Protein AF-A0A945E7S6-F1 (afdb_monomer_lite)

Structure (mmCIF, N/CA/C/O backbone):
data_AF-A0A945E7S6-F1
#
_entry.id   AF-A0A945E7S6-F1
#
loop_
_atom_site.group_PDB
_atom_site.id
_atom_site.type_symbol
_atom_site.label_atom_id
_atom_site.label_alt_id
_atom_site.label_comp_id
_atom_site.label_asym_id
_atom_site.label_entity_id
_atom_site.label_seq_id
_atom_site.pdbx_PDB_ins_code
_atom_site.Cartn_x
_atom_site.Cartn_y
_atom_site.Cartn_z
_atom_site.occupancy
_atom_site.B_iso_or_equiv
_atom_site.auth_seq_id
_atom_site.auth_comp_id
_atom_site.auth_asym_id
_atom_site.auth_atom_id
_atom_site.pdbx_PDB_model_num
ATOM 1 N N . MET A 1 1 ? 47.216 5.654 11.187 1.00 41.38 1 MET A N 1
ATOM 2 C CA . MET A 1 1 ? 45.986 5.809 10.368 1.00 41.38 1 MET A CA 1
ATOM 3 C C . MET A 1 1 ? 45.134 4.532 10.384 1.00 41.38 1 MET A C 1
ATOM 5 O O . MET A 1 1 ? 45.136 3.789 9.414 1.00 41.38 1 MET A O 1
ATOM 9 N N . ARG A 1 2 ? 44.430 4.219 11.482 1.00 37.78 2 ARG A N 1
ATOM 10 C CA . ARG A 1 2 ? 43.531 3.037 11.554 1.00 37.78 2 ARG A CA 1
ATOM 11 C C . ARG A 1 2 ? 42.225 3.282 12.328 1.00 37.78 2 ARG A C 1
ATOM 13 O O . ARG A 1 2 ? 41.514 2.338 12.636 1.00 37.78 2 ARG A O 1
ATOM 20 N N . ILE A 1 3 ? 41.889 4.543 12.611 1.00 43.69 3 ILE A N 1
ATOM 21 C CA . ILE A 1 3 ? 40.693 4.910 13.395 1.00 43.69 3 ILE A CA 1
ATOM 22 C C . ILE A 1 3 ? 39.575 5.503 12.509 1.00 43.69 3 ILE A C 1
ATOM 24 O O . ILE A 1 3 ? 38.412 5.486 12.895 1.00 43.69 3 ILE A O 1
ATOM 28 N N . LEU A 1 4 ? 39.867 5.921 11.268 1.00 37.41 4 LEU A N 1
ATOM 29 C CA . LEU A 1 4 ? 38.851 6.505 10.375 1.00 37.41 4 LEU A CA 1
ATOM 30 C C . LEU A 1 4 ? 37.869 5.493 9.751 1.00 37.41 4 LEU A C 1
ATOM 32 O O . LEU A 1 4 ? 36.791 5.891 9.319 1.00 37.41 4 LEU A O 1
ATOM 36 N N . SER A 1 5 ? 38.181 4.195 9.731 1.00 43.00 5 SER A N 1
ATOM 37 C CA . SER A 1 5 ? 37.337 3.202 9.044 1.00 43.00 5 SER A CA 1
ATOM 38 C C . SER A 1 5 ? 36.173 2.671 9.892 1.00 43.00 5 SER A C 1
ATOM 40 O O . SER A 1 5 ? 35.214 2.142 9.337 1.00 43.00 5 SER A O 1
ATOM 42 N N . LEU A 1 6 ? 36.216 2.830 11.222 1.00 35.97 6 LEU A N 1
ATOM 43 C CA . LEU A 1 6 ? 35.144 2.361 12.114 1.00 35.97 6 LEU A CA 1
ATOM 44 C C . LEU A 1 6 ? 33.984 3.361 12.246 1.00 35.97 6 LEU A C 1
ATOM 46 O O . LEU A 1 6 ? 32.850 2.951 12.478 1.00 35.97 6 LEU A O 1
ATOM 50 N N . ILE A 1 7 ? 34.228 4.654 12.020 1.00 36.94 7 ILE A N 1
ATOM 51 C CA . ILE A 1 7 ? 33.185 5.691 12.106 1.00 36.94 7 ILE A CA 1
ATOM 52 C C . ILE A 1 7 ? 32.267 5.665 10.865 1.00 36.94 7 ILE A C 1
ATOM 54 O O . ILE A 1 7 ? 31.072 5.930 10.971 1.00 36.94 7 ILE A O 1
ATOM 58 N N . LEU A 1 8 ? 32.765 5.226 9.703 1.00 33.72 8 LEU A N 1
ATOM 59 C CA . LEU A 1 8 ? 31.978 5.116 8.462 1.00 33.72 8 LEU A CA 1
ATOM 60 C C . LEU A 1 8 ? 30.972 3.948 8.449 1.00 33.72 8 LEU A C 1
ATOM 62 O O . LEU A 1 8 ? 29.956 4.015 7.755 1.00 33.72 8 LEU A O 1
ATOM 66 N N . ILE A 1 9 ? 31.201 2.901 9.246 1.00 34.31 9 ILE A N 1
ATOM 67 C CA . ILE A 1 9 ? 30.272 1.761 9.343 1.00 34.31 9 ILE A CA 1
ATOM 68 C C . ILE A 1 9 ? 29.131 2.066 10.326 1.00 34.31 9 ILE A C 1
ATOM 70 O O . ILE A 1 9 ? 28.012 1.604 10.131 1.00 34.31 9 ILE A O 1
ATOM 74 N N . ILE A 1 10 ? 29.351 2.926 11.324 1.00 29.69 10 ILE A N 1
ATOM 75 C CA . ILE A 1 10 ? 28.299 3.305 12.282 1.00 29.69 10 ILE A CA 1
ATOM 76 C C . ILE A 1 10 ? 27.292 4.294 11.657 1.00 29.69 10 ILE A C 1
ATOM 78 O O . ILE A 1 10 ? 26.111 4.268 11.999 1.00 29.69 10 ILE A O 1
ATOM 82 N N . ILE A 1 11 ? 27.702 5.094 10.666 1.00 30.69 11 ILE A N 1
ATOM 83 C CA . ILE A 1 11 ? 26.819 6.070 9.996 1.00 30.69 11 ILE A CA 1
ATOM 84 C C . ILE A 1 11 ? 25.887 5.411 8.955 1.00 30.69 11 ILE A C 1
ATOM 86 O O . ILE A 1 11 ? 24.832 5.955 8.633 1.00 30.69 11 ILE A O 1
ATOM 90 N N . SER A 1 12 ? 26.194 4.205 8.463 1.00 27.88 12 SER A N 1
ATOM 91 C CA . SER A 1 12 ? 25.353 3.523 7.459 1.00 27.88 12 SER A CA 1
ATOM 92 C C . SER A 1 12 ? 24.168 2.733 8.040 1.00 27.88 12 SER A C 1
ATOM 94 O O . SER A 1 12 ? 23.292 2.320 7.281 1.00 27.88 12 SER A O 1
ATOM 96 N N . PHE A 1 13 ? 24.068 2.593 9.369 1.00 29.94 13 PHE A N 1
ATOM 97 C CA . PHE A 1 13 ? 22.958 1.893 10.037 1.00 29.94 13 PHE A CA 1
ATOM 98 C C . PHE A 1 13 ? 21.868 2.807 10.629 1.00 29.94 13 PHE A C 1
ATOM 100 O O . PHE A 1 13 ? 20.861 2.301 11.121 1.00 29.94 13 PHE A O 1
ATOM 107 N N . GLN A 1 14 ? 22.006 4.138 10.577 1.00 26.67 14 GLN A N 1
ATOM 108 C CA . GLN A 1 14 ? 21.143 5.041 11.361 1.00 26.67 14 GLN A CA 1
ATOM 109 C C . GLN A 1 14 ? 19.857 5.558 10.690 1.00 26.67 14 GLN A C 1
ATOM 111 O O . GLN A 1 14 ? 19.124 6.309 11.321 1.00 26.67 14 GLN A O 1
ATOM 116 N N . ASN A 1 15 ? 19.497 5.124 9.479 1.00 27.56 15 ASN A N 1
ATOM 117 C CA . ASN A 1 15 ? 18.267 5.598 8.815 1.00 27.56 15 ASN A CA 1
ATOM 118 C C . ASN A 1 15 ? 17.203 4.521 8.572 1.00 27.56 15 ASN A C 1
ATOM 120 O O . ASN A 1 15 ? 16.362 4.663 7.687 1.00 27.56 15 ASN A O 1
ATOM 124 N N . PHE A 1 16 ? 17.170 3.472 9.393 1.00 36.84 16 PHE A N 1
ATOM 125 C CA . PHE A 1 16 ? 15.953 2.675 9.536 1.00 36.84 16 PHE A CA 1
ATOM 126 C C . PHE A 1 16 ? 15.185 3.184 10.748 1.00 36.84 16 PHE A C 1
ATOM 128 O O . PHE A 1 16 ? 15.213 2.592 11.824 1.00 36.84 16 PHE A O 1
ATOM 135 N N . ALA A 1 17 ? 14.513 4.325 10.566 1.00 30.86 17 ALA A N 1
ATOM 136 C CA . ALA A 1 17 ? 13.477 4.762 11.485 1.00 30.86 17 ALA A CA 1
ATOM 137 C C . ALA A 1 17 ? 12.453 3.627 11.588 1.00 30.86 17 ALA A C 1
ATOM 139 O O . ALA A 1 17 ? 11.682 3.366 10.664 1.00 30.86 17 ALA A O 1
ATOM 140 N N . GLN A 1 18 ? 12.497 2.904 12.704 1.00 33.03 18 GLN A N 1
ATOM 141 C CA . GLN A 1 18 ? 11.462 1.966 13.089 1.00 33.03 18 GLN A CA 1
ATOM 142 C C . GLN A 1 18 ? 10.209 2.816 13.317 1.00 33.03 18 GLN A C 1
ATOM 144 O O . GLN A 1 18 ? 10.060 3.433 14.375 1.00 33.03 18 GLN A O 1
ATOM 149 N N . SER A 1 19 ? 9.348 2.937 12.300 1.00 41.94 19 SER A N 1
ATOM 150 C CA . SER A 1 19 ? 8.047 3.571 12.488 1.00 41.94 19 SER A CA 1
ATOM 151 C C . SER A 1 19 ? 7.356 2.788 13.600 1.00 41.94 19 SER A C 1
ATOM 153 O O . SER A 1 19 ? 7.167 1.572 13.516 1.00 41.94 19 SER A O 1
ATOM 155 N N . LYS A 1 20 ? 7.085 3.453 14.727 1.00 48.66 20 LYS A N 1
ATOM 156 C CA . LYS A 1 20 ? 6.334 2.824 15.812 1.00 48.66 20 LYS A CA 1
ATOM 157 C C . LYS A 1 20 ? 4.941 2.550 15.264 1.00 48.66 20 LYS A C 1
ATOM 159 O O . LYS A 1 20 ? 4.179 3.482 15.026 1.00 48.66 20 LYS A O 1
ATOM 164 N N . GLU A 1 21 ? 4.663 1.276 15.022 1.00 64.69 21 GLU A N 1
ATOM 165 C CA . GLU A 1 21 ? 3.381 0.785 14.532 1.00 64.69 21 GLU A CA 1
ATOM 166 C C . GLU A 1 21 ? 2.271 1.283 15.466 1.00 64.69 21 GLU A C 1
ATOM 168 O O . GLU A 1 21 ? 2.346 1.128 16.692 1.00 64.69 21 GLU A O 1
ATOM 173 N N . VAL A 1 22 ? 1.279 1.966 14.895 1.00 77.31 22 VAL A N 1
ATOM 174 C CA . VAL A 1 22 ? 0.160 2.513 15.660 1.00 77.31 22 VAL A CA 1
ATOM 175 C C . VAL A 1 22 ? -0.630 1.341 16.227 1.00 77.31 22 VAL A C 1
ATOM 177 O O . VAL A 1 22 ? -1.127 0.500 15.484 1.00 77.31 22 VAL A O 1
ATOM 180 N N . LYS A 1 23 ? -0.749 1.272 17.556 1.00 82.81 23 LYS A N 1
ATOM 181 C CA . LYS A 1 23 ? -1.631 0.293 18.198 1.00 82.81 23 LYS A CA 1
ATOM 182 C C . LYS A 1 23 ? -3.074 0.772 18.072 1.00 82.81 23 LYS A C 1
ATOM 184 O O . LYS A 1 23 ? -3.413 1.829 18.611 1.00 82.81 23 LYS A O 1
ATOM 189 N N . TRP A 1 24 ? -3.893 -0.008 17.377 1.00 85.25 24 TRP A N 1
ATOM 190 C CA . TRP A 1 24 ? -5.309 0.270 17.163 1.00 85.25 24 TRP A CA 1
ATOM 191 C C . TRP A 1 24 ? -6.166 -0.326 18.279 1.00 85.25 24 TRP A C 1
ATOM 193 O O . TRP A 1 24 ? -5.987 -1.478 18.671 1.00 85.25 24 TRP A O 1
ATOM 203 N N . LYS A 1 25 ? -7.111 0.466 18.779 1.00 89.56 25 LYS A N 1
ATOM 204 C CA . LYS A 1 25 ? -8.228 0.024 19.609 1.00 89.56 25 LYS A CA 1
ATOM 205 C C . LYS A 1 25 ? -9.466 -0.019 18.718 1.00 89.56 25 LYS A C 1
ATOM 207 O O . LYS A 1 25 ? -9.902 1.037 18.267 1.00 89.56 25 LYS A O 1
ATOM 212 N N . LEU A 1 26 ? -9.986 -1.214 18.445 1.00 88.56 26 LEU A N 1
ATOM 213 C CA . LEU A 1 26 ? -11.213 -1.392 17.666 1.00 88.56 26 LEU A CA 1
ATOM 214 C C . LEU A 1 26 ? -12.413 -0.854 18.456 1.00 88.56 26 LEU A C 1
ATOM 216 O O . LEU A 1 26 ? -12.477 -1.015 19.676 1.00 88.56 26 LEU A O 1
ATOM 220 N N . GLU A 1 27 ? -13.313 -0.165 17.763 1.00 89.44 27 GLU A N 1
ATOM 221 C CA . GLU A 1 27 ? -14.467 0.521 18.349 1.00 89.44 27 GLU A CA 1
ATOM 222 C C . GLU A 1 27 ? -15.784 -0.049 17.819 1.00 89.44 27 GLU A C 1
ATOM 224 O O . GLU A 1 27 ? -16.652 -0.363 18.627 1.00 89.44 27 GLU A O 1
ATOM 229 N N . ASN A 1 28 ? -15.925 -0.229 16.501 1.00 89.62 28 ASN A N 1
ATOM 230 C CA . ASN A 1 28 ? -17.147 -0.771 15.897 1.00 89.62 28 ASN A CA 1
ATOM 231 C C . ASN A 1 28 ? -16.838 -1.733 14.749 1.00 89.62 28 ASN A C 1
ATOM 233 O O . ASN A 1 28 ? -15.818 -1.586 14.076 1.00 89.62 28 ASN A O 1
ATOM 237 N N . GLU A 1 29 ? -17.776 -2.645 14.502 1.00 91.44 29 GLU A N 1
ATOM 238 C CA . GLU A 1 29 ? -17.794 -3.575 13.373 1.00 91.44 29 GLU A CA 1
ATOM 239 C C . GLU A 1 29 ? -19.174 -3.515 12.701 1.00 91.44 29 GLU A C 1
ATOM 241 O O . GLU A 1 29 ? -20.201 -3.656 13.369 1.00 91.44 29 GLU A O 1
ATOM 246 N N . ILE A 1 30 ? -19.202 -3.315 11.385 1.00 91.31 30 ILE A N 1
ATOM 247 C CA . ILE A 1 30 ? -20.410 -3.317 10.556 1.00 91.31 30 ILE A CA 1
ATOM 248 C C . ILE A 1 30 ? -20.257 -4.411 9.497 1.00 91.31 30 ILE A C 1
ATOM 250 O O . ILE A 1 30 ? -19.256 -4.477 8.784 1.00 91.31 30 ILE A O 1
ATOM 254 N N . LYS A 1 31 ? -21.257 -5.290 9.388 1.00 91.12 31 LYS A N 1
ATOM 255 C CA . LYS A 1 31 ? -21.263 -6.396 8.422 1.00 91.12 31 LYS A CA 1
ATOM 256 C C . LYS A 1 31 ? -22.115 -6.025 7.215 1.00 91.12 31 LYS A C 1
ATOM 258 O O . LYS A 1 31 ? -23.337 -5.988 7.318 1.00 91.12 31 LYS A O 1
ATOM 263 N N . HIS A 1 32 ? -21.465 -5.818 6.078 1.00 90.25 32 HIS A N 1
ATOM 264 C CA . HIS A 1 32 ? -22.088 -5.609 4.769 1.00 90.25 32 HIS A CA 1
ATOM 265 C C . HIS A 1 32 ? -22.193 -6.935 4.018 1.00 90.25 32 HIS A C 1
ATOM 267 O O . HIS A 1 32 ? -21.606 -7.925 4.439 1.00 90.25 32 HIS A O 1
ATOM 273 N N . ASP A 1 33 ? -22.923 -7.020 2.910 1.00 87.88 33 ASP A N 1
ATOM 274 C CA . ASP A 1 33 ? -23.168 -8.305 2.225 1.00 87.88 33 ASP A CA 1
ATOM 275 C C . ASP A 1 33 ? -21.897 -9.031 1.764 1.00 87.88 33 ASP A C 1
ATOM 277 O O . ASP A 1 33 ? -21.801 -10.254 1.894 1.00 87.88 33 ASP A O 1
ATOM 281 N N . SER A 1 34 ? -20.899 -8.288 1.284 1.00 87.62 34 SER A N 1
ATOM 282 C CA . SER A 1 34 ? -19.646 -8.830 0.742 1.00 87.62 34 SER A CA 1
ATOM 283 C C . SER A 1 34 ? -18.404 -8.529 1.589 1.00 87.62 34 SER A C 1
ATOM 285 O O . SER A 1 34 ? -17.359 -9.149 1.372 1.00 87.62 34 SER A O 1
ATOM 287 N N . TYR A 1 35 ? -18.494 -7.626 2.570 1.00 91.12 35 TYR A N 1
ATOM 288 C CA . TYR A 1 35 ? -17.353 -7.195 3.380 1.00 91.12 35 TYR A CA 1
ATOM 289 C C . TYR A 1 35 ? -17.731 -6.847 4.825 1.00 91.12 35 TYR A C 1
ATOM 291 O O . TYR A 1 35 ? -18.896 -6.672 5.173 1.00 91.12 35 TYR A O 1
ATOM 299 N N . ILE A 1 36 ? -16.719 -6.772 5.680 1.00 90.81 36 ILE A N 1
ATOM 300 C CA . ILE A 1 36 ? -16.792 -6.266 7.049 1.00 90.81 36 ILE A CA 1
ATOM 301 C C . ILE A 1 36 ? -16.062 -4.929 7.075 1.00 90.81 36 ILE A C 1
ATOM 303 O O . ILE A 1 36 ? -14.962 -4.821 6.529 1.00 90.81 36 ILE A O 1
ATOM 307 N N . GLU A 1 37 ? -16.679 -3.937 7.702 1.00 93.69 37 GLU A N 1
ATOM 308 C CA . GLU A 1 37 ? -16.104 -2.632 7.998 1.00 93.69 37 GLU A CA 1
ATOM 309 C C . GLU A 1 37 ? -15.796 -2.551 9.494 1.00 93.69 37 GLU A C 1
ATOM 311 O O . GLU A 1 37 ? -16.687 -2.676 10.332 1.00 93.69 37 GLU A O 1
ATOM 316 N N . GLU A 1 38 ? -14.533 -2.338 9.836 1.00 92.94 38 GLU A N 1
ATOM 317 C CA . GLU A 1 38 ? -14.065 -2.169 11.207 1.00 92.94 38 GLU A CA 1
ATOM 318 C C . GLU A 1 38 ? -13.538 -0.749 11.390 1.00 92.94 38 GLU A C 1
ATOM 320 O O . GLU A 1 38 ? -12.741 -0.251 10.595 1.00 92.94 38 GLU A O 1
ATOM 325 N N . THR A 1 39 ? -13.937 -0.094 12.476 1.00 94.31 39 THR A N 1
ATOM 326 C CA . THR A 1 39 ? -13.393 1.215 12.849 1.00 94.31 39 THR A CA 1
ATOM 327 C C . THR A 1 39 ? -12.581 1.106 14.121 1.00 94.31 39 THR A C 1
ATOM 329 O O . THR A 1 39 ? -12.897 0.333 15.028 1.00 94.31 39 THR A O 1
ATOM 332 N N . GLY A 1 40 ? -11.518 1.894 14.207 1.00 93.62 40 GLY A N 1
ATOM 333 C CA . GLY A 1 40 ? -10.667 1.913 15.382 1.00 93.62 40 GLY A CA 1
ATOM 334 C C . GLY A 1 40 ? -9.947 3.231 15.569 1.00 93.62 40 GLY A C 1
ATOM 335 O O . GLY A 1 40 ? -9.876 4.082 14.679 1.00 93.62 40 GLY A O 1
ATOM 336 N N . THR A 1 41 ? -9.386 3.407 16.759 1.00 94.06 41 THR A N 1
ATOM 337 C CA . THR A 1 41 ? -8.583 4.582 17.077 1.00 94.06 41 THR A CA 1
ATOM 338 C C . THR A 1 41 ? -7.218 4.206 17.601 1.00 94.06 41 THR A C 1
ATOM 340 O O . THR A 1 41 ? -7.028 3.222 18.309 1.00 94.06 41 THR A O 1
ATOM 343 N N . GLY A 1 42 ? -6.233 5.000 17.208 1.00 90.06 42 GLY A N 1
ATOM 344 C CA . GLY A 1 42 ? -4.840 4.785 17.550 1.00 90.06 42 GLY A CA 1
ATOM 345 C C . GLY A 1 42 ? -4.188 6.094 17.945 1.00 90.06 42 GLY A C 1
ATOM 346 O O . GLY A 1 42 ? -4.688 7.177 17.638 1.00 90.06 42 GLY A O 1
ATOM 347 N N . PHE A 1 43 ? -3.062 6.006 18.643 1.00 88.50 43 PHE A N 1
ATOM 348 C CA . PHE A 1 43 ? -2.294 7.187 19.011 1.00 88.50 43 PHE A CA 1
ATOM 349 C C . PHE A 1 43 ? -0.857 7.076 18.531 1.00 88.50 43 PHE A C 1
ATOM 351 O O . PHE A 1 43 ? -0.203 6.056 18.734 1.00 88.50 43 PHE A O 1
ATOM 358 N N . THR A 1 44 ? -0.351 8.170 17.974 1.00 84.69 44 THR A N 1
ATOM 359 C CA . THR A 1 44 ? 1.059 8.326 17.600 1.00 84.69 44 THR A CA 1
ATOM 360 C C . THR A 1 44 ? 1.577 9.686 18.063 1.00 84.69 44 THR A C 1
ATOM 362 O O . THR A 1 44 ? 0.797 10.550 18.476 1.00 84.69 44 THR A O 1
ATOM 365 N N . LYS A 1 45 ? 2.895 9.880 18.041 1.00 81.00 45 LYS A N 1
ATOM 366 C CA . LYS A 1 45 ? 3.503 11.203 18.212 1.00 81.00 45 LYS A CA 1
ATOM 367 C C . LYS A 1 45 ? 3.608 11.870 16.846 1.00 81.00 45 LYS A C 1
ATOM 369 O O . LYS A 1 45 ? 4.051 11.241 15.892 1.00 81.00 45 LYS A O 1
ATOM 374 N N . MET A 1 46 ? 3.220 13.136 16.766 1.00 78.44 46 MET A N 1
ATOM 375 C CA . MET A 1 46 ? 3.463 13.938 15.574 1.00 78.44 46 MET A CA 1
ATOM 376 C C . MET A 1 46 ? 4.968 14.205 15.459 1.00 78.44 46 MET A C 1
ATOM 378 O O . MET A 1 46 ? 5.586 14.684 16.410 1.00 78.44 46 MET A O 1
ATOM 382 N N . PHE A 1 47 ? 5.551 13.863 14.314 1.00 75.56 47 PHE A N 1
ATOM 383 C CA . PHE A 1 47 ? 6.977 14.009 14.053 1.00 75.56 47 PHE A CA 1
ATOM 384 C C . PHE A 1 47 ? 7.433 15.464 14.228 1.00 75.56 47 PHE A C 1
ATOM 386 O O . PHE A 1 47 ? 6.670 16.394 13.975 1.00 75.56 47 PHE A O 1
ATOM 393 N N . GLY A 1 48 ? 8.657 15.653 14.727 1.00 72.38 48 GLY A N 1
ATOM 394 C CA . GLY A 1 48 ? 9.190 16.973 15.077 1.00 72.38 48 GLY A CA 1
ATOM 395 C C . GLY A 1 48 ? 8.529 17.622 16.299 1.00 72.38 48 GLY A C 1
ATOM 396 O O . GLY A 1 48 ? 8.870 18.747 16.645 1.00 72.38 48 GLY A O 1
ATOM 397 N N . THR A 1 49 ? 7.596 16.940 16.977 1.00 75.00 49 THR A N 1
ATOM 398 C CA . THR A 1 49 ? 6.900 17.482 18.152 1.00 75.00 49 THR A CA 1
ATOM 399 C C . THR A 1 49 ? 6.753 16.442 19.265 1.00 75.00 49 THR A C 1
ATOM 401 O O . THR A 1 49 ? 6.756 15.233 19.039 1.00 75.00 49 THR A O 1
ATOM 404 N N . ASN A 1 50 ? 6.520 16.912 20.492 1.00 77.62 50 ASN A N 1
ATOM 405 C CA . ASN A 1 50 ? 6.126 16.046 21.609 1.00 77.62 50 ASN A CA 1
ATOM 406 C C . ASN A 1 50 ? 4.613 15.771 21.658 1.00 77.62 50 ASN A C 1
ATOM 408 O O . ASN A 1 50 ? 4.125 15.110 22.577 1.00 77.62 50 ASN A O 1
ATOM 412 N N . LYS A 1 51 ? 3.851 16.258 20.672 1.00 82.94 51 LYS A N 1
ATOM 413 C CA . LYS A 1 51 ? 2.393 16.184 20.674 1.00 82.94 51 LYS A CA 1
ATOM 414 C C . LYS A 1 51 ? 1.919 14.780 20.306 1.00 82.94 51 LYS A C 1
ATOM 416 O O . LYS A 1 51 ? 2.158 14.291 19.203 1.00 82.94 51 LYS A O 1
ATOM 421 N N . LYS A 1 52 ? 1.180 14.149 21.219 1.00 86.62 52 LYS A N 1
ATOM 422 C CA . LYS A 1 52 ? 0.424 12.923 20.940 1.00 86.62 52 LYS A CA 1
ATOM 423 C C . LYS A 1 52 ? -0.840 13.282 20.157 1.00 86.62 52 LYS A C 1
ATOM 425 O O . LYS A 1 52 ? -1.574 14.186 20.550 1.00 86.62 52 LYS A O 1
ATOM 430 N N . ILE A 1 53 ? -1.101 12.573 19.067 1.00 87.00 53 ILE A N 1
ATOM 431 C CA . ILE A 1 53 ? -2.298 12.746 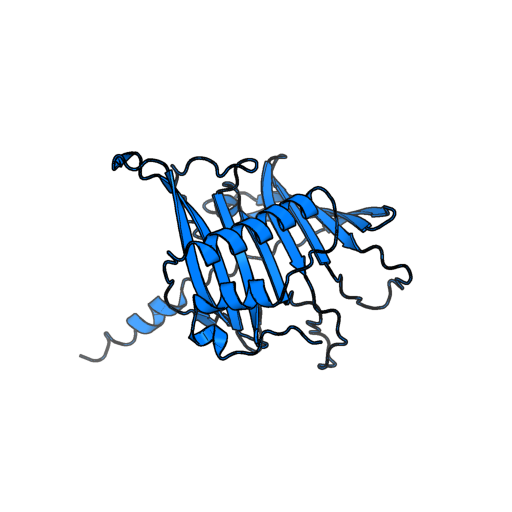18.241 1.00 87.00 53 ILE A CA 1
ATOM 432 C C . ILE A 1 53 ? -3.135 11.475 18.215 1.00 87.00 53 ILE A C 1
ATOM 434 O O . ILE A 1 53 ? -2.601 10.372 18.327 1.00 87.00 53 ILE A O 1
ATOM 438 N N . LYS A 1 54 ? -4.448 11.653 18.056 1.00 91.81 54 LYS A N 1
ATOM 439 C CA . LYS A 1 54 ? -5.411 10.572 17.844 1.00 91.81 54 LYS A CA 1
ATOM 440 C C . LYS A 1 54 ? -5.653 10.406 16.345 1.00 91.81 54 LYS A C 1
ATOM 442 O O . LYS A 1 54 ? -6.062 11.363 15.687 1.00 91.81 54 LYS A O 1
ATOM 447 N N . LEU A 1 55 ? -5.415 9.206 15.839 1.00 91.69 55 LEU A N 1
ATOM 448 C CA . LEU A 1 55 ? -5.755 8.777 14.488 1.00 91.69 55 LEU A CA 1
ATOM 449 C C . LEU A 1 55 ? -7.037 7.947 14.528 1.00 91.69 55 LEU A C 1
ATOM 451 O O . LEU A 1 55 ? -7.310 7.265 15.522 1.00 91.69 55 LEU A O 1
ATOM 455 N N . ARG A 1 56 ? -7.812 8.008 13.449 1.00 94.06 56 ARG A N 1
ATOM 456 C CA . ARG A 1 56 ? -8.923 7.091 13.189 1.00 94.06 56 ARG A CA 1
ATOM 457 C C . ARG A 1 56 ? -8.540 6.171 12.044 1.00 94.06 56 ARG A C 1
ATOM 459 O O . ARG A 1 56 ? -7.934 6.638 11.085 1.00 94.06 56 ARG A O 1
ATOM 466 N N . MET A 1 57 ? -8.901 4.908 12.170 1.00 94.25 57 MET A N 1
ATOM 467 C CA . MET A 1 57 ? -8.764 3.890 11.143 1.00 94.25 57 MET A CA 1
ATOM 468 C C . MET A 1 57 ? -10.158 3.404 10.761 1.00 94.25 57 MET A C 1
ATOM 470 O O . MET A 1 57 ? -10.967 3.140 11.652 1.00 94.25 57 MET A O 1
ATOM 474 N N . THR A 1 58 ? -10.387 3.247 9.466 1.00 95.44 58 THR A N 1
ATOM 475 C CA . THR A 1 58 ? -11.461 2.422 8.912 1.00 95.44 58 THR A CA 1
ATOM 476 C C . THR A 1 58 ? -10.810 1.317 8.088 1.00 95.44 58 THR A C 1
ATOM 478 O O . THR A 1 58 ? -9.899 1.588 7.309 1.00 95.44 58 THR A O 1
ATOM 481 N N . GLU A 1 59 ? -11.213 0.071 8.289 1.00 93.19 59 GLU A N 1
ATOM 482 C CA . GLU A 1 59 ? -10.666 -1.101 7.609 1.00 93.19 59 GLU A CA 1
ATOM 483 C C . GLU A 1 59 ? -11.795 -1.923 6.983 1.00 93.19 59 GLU A C 1
ATOM 485 O O . GLU A 1 59 ? -12.797 -2.199 7.633 1.00 93.19 59 GLU A O 1
ATOM 490 N N . TYR A 1 60 ? -11.613 -2.339 5.731 1.00 94.12 60 TYR A N 1
ATOM 491 C CA . TYR A 1 60 ? -12.560 -3.156 4.978 1.00 94.12 60 TYR A CA 1
ATOM 492 C C . TYR A 1 60 ? -11.926 -4.494 4.605 1.00 94.12 60 TYR A C 1
ATOM 494 O O . TYR A 1 60 ? -10.795 -4.539 4.108 1.00 94.12 60 TYR A O 1
ATOM 502 N N . THR A 1 61 ? -12.646 -5.590 4.846 1.00 90.56 61 THR A N 1
ATOM 503 C CA . THR A 1 61 ? -12.143 -6.966 4.675 1.00 90.56 61 THR A CA 1
ATOM 504 C C . THR A 1 61 ? -13.240 -7.895 4.157 1.00 90.56 61 THR A C 1
ATOM 506 O O . THR A 1 61 ? -14.414 -7.598 4.363 1.00 90.56 61 THR A O 1
ATOM 509 N N . PRO A 1 62 ? -12.926 -9.013 3.477 1.00 88.75 62 PRO A N 1
ATOM 510 C CA . PRO A 1 62 ? -13.953 -9.895 2.927 1.00 88.75 62 PRO A CA 1
ATOM 511 C C . PRO A 1 62 ? -14.843 -10.500 4.016 1.00 88.75 62 PRO A C 1
ATOM 513 O O . PRO A 1 62 ? -14.359 -10.979 5.043 1.00 88.75 62 PRO A O 1
ATOM 516 N N . ARG A 1 63 ? -16.152 -10.555 3.750 1.00 82.69 63 ARG A N 1
ATOM 517 C CA . ARG A 1 63 ? -17.107 -11.297 4.579 1.00 82.69 63 ARG A CA 1
ATOM 518 C C . ARG A 1 63 ? -17.074 -12.768 4.177 1.00 82.69 63 ARG A C 1
ATOM 520 O O . ARG A 1 63 ? -17.892 -13.227 3.382 1.00 82.69 63 ARG A O 1
ATOM 527 N N . ASP A 1 64 ? -16.130 -13.530 4.718 1.00 67.81 64 ASP A N 1
ATOM 528 C CA . ASP A 1 64 ? -16.124 -14.976 4.489 1.00 67.81 64 ASP A CA 1
ATOM 529 C C . ASP A 1 64 ? -17.273 -15.654 5.254 1.00 67.81 64 ASP A C 1
ATOM 531 O O . ASP A 1 64 ? -17.432 -15.508 6.466 1.00 67.81 64 ASP A O 1
ATOM 535 N N . ARG A 1 65 ? -18.078 -16.457 4.543 1.00 49.78 65 ARG A N 1
ATOM 536 C CA . ARG A 1 65 ? -19.324 -17.083 5.042 1.00 49.78 65 ARG A CA 1
ATOM 537 C C . ARG A 1 65 ? -19.144 -18.097 6.193 1.00 49.78 65 ARG A C 1
ATOM 539 O O . ARG A 1 65 ? -20.139 -18.601 6.703 1.00 49.78 65 ARG A O 1
ATOM 546 N N . LYS A 1 66 ? -17.913 -18.429 6.608 1.00 44.19 66 LYS A N 1
ATOM 547 C CA . LYS A 1 66 ? -17.602 -19.432 7.654 1.00 44.19 66 LYS A CA 1
ATOM 548 C C . LYS A 1 66 ? -16.494 -18.960 8.608 1.00 44.19 66 LYS A C 1
ATOM 550 O O . LYS A 1 66 ? -15.459 -19.615 8.771 1.00 44.19 66 LYS A O 1
ATOM 555 N N . MET A 1 67 ? -16.688 -17.803 9.232 1.00 46.12 67 MET A N 1
ATOM 556 C CA . MET A 1 67 ? -15.740 -17.271 10.212 1.00 46.12 67 MET A CA 1
ATOM 557 C C . MET A 1 67 ? -16.072 -17.761 11.628 1.00 46.12 67 MET A C 1
ATOM 559 O O . MET A 1 67 ? -17.065 -17.355 12.223 1.00 46.12 67 MET A O 1
ATOM 563 N N . ASN A 1 68 ? -15.226 -18.650 12.160 1.00 42.62 68 ASN A N 1
ATOM 564 C CA . ASN A 1 68 ? -15.184 -18.990 13.581 1.00 42.62 68 ASN A CA 1
ATOM 565 C C . ASN A 1 68 ? -14.185 -18.029 14.257 1.00 42.62 68 ASN A C 1
ATOM 567 O O . ASN A 1 68 ? -13.011 -18.064 13.887 1.00 42.62 68 ASN A O 1
ATOM 571 N N . PRO A 1 69 ? -14.600 -17.200 15.231 1.00 42.28 69 PRO A N 1
ATOM 572 C CA . PRO A 1 69 ? -13.740 -16.203 15.882 1.00 42.28 69 PRO A CA 1
ATOM 573 C C . PRO A 1 69 ? -12.490 -16.770 16.577 1.00 42.28 69 PRO A C 1
ATOM 575 O O . PRO A 1 69 ? -11.586 -16.016 16.924 1.00 42.28 69 PRO A O 1
ATOM 578 N N . LYS A 1 70 ? -12.440 -18.088 16.819 1.00 41.53 70 LYS A N 1
ATOM 579 C CA . LYS A 1 70 ? -11.348 -18.768 17.538 1.00 41.53 70 LYS A CA 1
ATOM 580 C C . LYS A 1 70 ? -10.178 -19.213 16.652 1.00 41.53 70 LYS A C 1
ATOM 582 O O . LYS A 1 70 ? -9.159 -19.646 17.178 1.00 41.53 70 LYS A O 1
ATOM 587 N N . GLU A 1 71 ? -10.302 -19.114 15.332 1.00 48.91 71 GLU A N 1
ATOM 588 C CA . GLU A 1 71 ? -9.232 -19.442 14.388 1.00 48.91 71 GLU A CA 1
ATOM 589 C C . GLU A 1 71 ? -8.675 -18.137 13.810 1.00 48.91 71 GLU A C 1
ATOM 591 O O . GLU A 1 71 ? -9.422 -17.330 13.262 1.00 48.91 71 GLU A O 1
ATOM 596 N N . PHE A 1 72 ? -7.367 -17.911 13.940 1.00 46.91 72 PHE A N 1
ATOM 597 C CA . PHE A 1 72 ? -6.673 -16.750 13.376 1.00 46.91 72 PHE A CA 1
ATOM 598 C C . PHE A 1 72 ? -6.722 -16.839 11.836 1.00 46.91 72 PHE A C 1
ATOM 600 O O . PHE A 1 72 ? -5.827 -17.405 11.211 1.00 46.91 72 PHE A O 1
ATOM 607 N N . LYS A 1 73 ? -7.815 -16.381 11.212 1.00 60.53 73 LYS A N 1
ATOM 608 C CA . LYS A 1 73 ? -8.032 -16.506 9.763 1.00 60.53 73 LYS A CA 1
ATOM 609 C C . LYS A 1 73 ? -7.540 -15.265 9.031 1.00 60.53 73 LYS A C 1
ATOM 611 O O . LYS A 1 73 ? -7.870 -14.135 9.380 1.00 60.53 73 LYS A O 1
ATOM 616 N N . CYS A 1 74 ? -6.718 -15.501 8.016 1.00 67.62 74 CYS A N 1
ATOM 617 C CA . CYS A 1 74 ? -6.160 -14.471 7.154 1.00 67.62 74 CYS A CA 1
ATOM 618 C C . CYS A 1 74 ? -7.259 -13.752 6.348 1.00 67.62 74 CYS A C 1
ATOM 620 O O . CYS A 1 74 ? -8.200 -14.375 5.865 1.00 67.62 74 CYS A O 1
ATOM 622 N N . LYS A 1 75 ? -7.119 -12.430 6.198 1.00 78.50 75 LYS A N 1
ATOM 623 C CA . LYS A 1 75 ? -8.005 -11.561 5.411 1.00 78.50 75 LYS A CA 1
ATOM 624 C C . LYS A 1 75 ? -7.492 -11.522 3.967 1.00 78.50 75 LYS A C 1
ATOM 626 O O . LYS A 1 75 ? -6.497 -10.848 3.725 1.00 78.50 75 LYS A O 1
ATOM 631 N N . LYS A 1 76 ? -8.127 -12.227 3.016 1.00 81.06 76 LYS A N 1
ATOM 632 C CA . LYS A 1 76 ? -7.626 -12.377 1.622 1.00 81.06 76 LYS A CA 1
ATOM 633 C C . LYS A 1 76 ? -7.249 -11.051 0.959 1.00 81.06 76 LYS A C 1
ATOM 635 O O . LYS A 1 76 ? -6.226 -10.945 0.289 1.00 81.06 76 LYS A O 1
ATOM 640 N N . TRP A 1 77 ? -8.054 -10.029 1.196 1.00 89.62 77 TRP A N 1
ATOM 641 C CA . TRP A 1 77 ? -7.715 -8.654 0.881 1.00 89.62 77 TRP A CA 1
ATOM 642 C C . TRP A 1 77 ? -8.070 -7.762 2.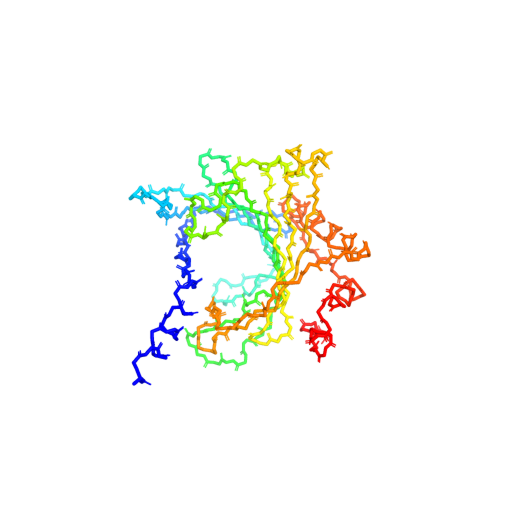063 1.00 89.62 77 TRP A C 1
ATOM 644 O O . TRP A 1 77 ? -8.856 -8.135 2.937 1.00 89.62 77 TRP A O 1
ATOM 654 N N . ARG A 1 78 ? -7.455 -6.587 2.098 1.00 90.94 78 ARG A N 1
ATOM 655 C CA . ARG A 1 78 ? -7.727 -5.560 3.097 1.00 90.94 78 ARG A CA 1
ATOM 656 C C . ARG A 1 78 ? -7.536 -4.193 2.463 1.00 90.94 78 ARG A C 1
ATOM 658 O O . ARG A 1 78 ? -6.461 -3.931 1.920 1.00 90.94 78 ARG A O 1
ATOM 665 N N . ALA A 1 79 ? -8.543 -3.341 2.588 1.00 94.00 79 ALA A N 1
ATOM 666 C CA . ALA A 1 79 ? -8.450 -1.912 2.322 1.00 94.00 79 ALA A CA 1
ATOM 667 C C . ALA A 1 79 ? -8.473 -1.158 3.656 1.00 94.00 79 ALA A C 1
ATOM 669 O O . ALA A 1 79 ? -9.192 -1.555 4.569 1.00 94.00 79 ALA A O 1
ATOM 670 N N . GLN A 1 80 ? -7.676 -0.106 3.801 1.00 93.81 80 GLN A N 1
ATOM 671 C CA . GLN A 1 80 ? -7.575 0.646 5.048 1.00 93.81 80 GLN A CA 1
ATOM 672 C C . GLN A 1 80 ? -7.471 2.144 4.774 1.00 93.81 80 GLN A C 1
ATOM 674 O O . GLN A 1 80 ? -6.819 2.585 3.830 1.00 93.81 80 GLN A O 1
ATOM 679 N N . GLU A 1 81 ? -8.096 2.932 5.637 1.00 94.44 81 GLU A N 1
ATOM 680 C CA . GLU A 1 81 ? -8.072 4.385 5.613 1.00 94.44 81 GLU A CA 1
ATOM 681 C C . GLU A 1 81 ? -7.675 4.899 6.987 1.00 94.44 81 GLU A C 1
ATOM 683 O O . GLU A 1 81 ? -8.287 4.553 7.996 1.00 94.44 81 GLU A O 1
ATOM 688 N N . ILE A 1 82 ? -6.660 5.755 7.036 1.00 92.44 82 ILE A N 1
ATOM 689 C CA . ILE A 1 82 ? -6.197 6.392 8.262 1.00 92.44 82 ILE A CA 1
ATOM 690 C C . ILE A 1 82 ? -6.403 7.893 8.133 1.00 92.44 82 ILE A C 1
ATOM 692 O O . ILE A 1 82 ? -5.912 8.527 7.198 1.00 92.44 82 ILE A O 1
ATOM 696 N N . THR A 1 83 ? -7.087 8.485 9.110 1.00 90.88 83 THR A N 1
ATOM 697 C CA . THR A 1 83 ? -7.365 9.921 9.139 1.00 90.88 83 THR A CA 1
ATOM 698 C C . THR A 1 83 ? -6.914 10.588 10.434 1.00 90.88 83 THR A C 1
ATOM 700 O O . THR A 1 83 ? -6.931 10.015 11.528 1.00 90.88 83 THR A O 1
ATOM 703 N N . TYR A 1 84 ? -6.549 11.862 10.315 1.00 88.81 84 TYR A N 1
ATOM 704 C CA . TYR A 1 84 ? -6.322 12.786 11.419 1.00 88.81 84 TYR A CA 1
ATOM 705 C C . TYR A 1 84 ? -7.178 14.029 11.192 1.00 88.81 84 TYR A C 1
ATOM 707 O O . TYR A 1 84 ? -7.084 14.667 10.147 1.00 88.81 84 TYR A O 1
ATOM 715 N N . LYS A 1 85 ? -8.029 14.387 12.164 1.00 86.38 85 LYS A N 1
ATOM 716 C CA . LYS A 1 85 ? -8.969 15.521 12.037 1.00 86.38 85 LYS A CA 1
ATOM 717 C C . LYS A 1 85 ? -9.769 15.494 10.718 1.00 86.38 85 LYS A C 1
ATOM 719 O O . LYS A 1 85 ? -9.897 16.519 10.058 1.00 86.38 85 LYS A O 1
ATOM 724 N N . LYS A 1 86 ? -10.288 14.316 10.345 1.00 85.25 86 LYS A N 1
ATOM 725 C CA . LYS A 1 86 ? -11.040 14.064 9.096 1.00 85.25 86 LYS A CA 1
ATOM 726 C C . LYS A 1 86 ? -10.246 14.263 7.792 1.00 85.25 86 LYS A C 1
ATOM 728 O O . LYS A 1 86 ? -10.839 14.223 6.726 1.00 85.25 86 LYS A O 1
ATOM 733 N N . LYS A 1 87 ? -8.928 14.461 7.858 1.00 86.31 87 LYS A N 1
ATOM 734 C CA . LYS A 1 87 ? -8.048 14.486 6.684 1.00 86.31 87 LYS A CA 1
ATOM 735 C C . LYS A 1 87 ? -7.313 13.162 6.560 1.00 86.31 87 LYS A C 1
ATOM 737 O O . LYS A 1 87 ? -6.865 12.628 7.580 1.00 86.31 87 LYS A O 1
ATOM 742 N N . TYR A 1 88 ? -7.174 12.656 5.340 1.00 88.19 88 TYR A N 1
ATOM 743 C CA . TYR A 1 88 ? -6.414 11.439 5.088 1.00 88.19 88 TYR A CA 1
ATOM 744 C C . TYR A 1 88 ? -4.937 11.631 5.437 1.00 88.19 88 TYR A C 1
ATOM 746 O O . TYR A 1 88 ? -4.317 12.658 5.161 1.00 88.19 88 TYR A O 1
ATOM 754 N N . VAL A 1 89 ? -4.404 10.623 6.112 1.00 88.62 89 VAL A N 1
ATOM 755 C CA . VAL A 1 89 ? -2.982 10.446 6.399 1.00 88.62 89 VAL A CA 1
ATOM 756 C C . VAL A 1 89 ? -2.434 9.393 5.447 1.00 88.62 89 VAL A C 1
ATOM 758 O O . VAL A 1 89 ? -1.425 9.612 4.786 1.00 88.62 89 VAL A O 1
ATOM 761 N N . GLU A 1 90 ? -3.139 8.271 5.354 1.00 90.94 90 GLU A N 1
ATOM 762 C CA . GLU A 1 90 ? -2.818 7.144 4.492 1.00 90.94 90 GLU A CA 1
ATOM 763 C C . GLU A 1 90 ? -4.128 6.505 4.034 1.00 90.94 90 GLU A C 1
ATOM 765 O O . GLU A 1 90 ? -5.078 6.394 4.811 1.00 90.94 90 GLU A O 1
ATOM 770 N N . ARG A 1 91 ? -4.161 6.052 2.787 1.00 93.69 91 ARG A N 1
ATOM 771 C CA . ARG A 1 91 ? -5.088 5.008 2.347 1.00 93.69 91 ARG A CA 1
ATOM 772 C C . ARG A 1 91 ? -4.249 3.852 1.824 1.00 93.69 91 ARG A C 1
ATOM 774 O O . ARG A 1 91 ? -3.206 4.090 1.220 1.00 93.69 91 ARG A O 1
ATOM 781 N N . SER A 1 92 ? -4.654 2.614 2.048 1.00 94.00 92 SER A N 1
ATOM 782 C CA . SER A 1 92 ? -3.888 1.460 1.590 1.00 94.00 92 SER A CA 1
ATOM 783 C C . SER A 1 92 ? -4.771 0.299 1.170 1.00 94.00 92 SER A C 1
ATOM 785 O O . SER A 1 92 ? -5.914 0.157 1.598 1.00 94.00 92 SER A O 1
ATOM 787 N N . TYR A 1 93 ? -4.227 -0.525 0.282 1.00 94.50 93 TYR A N 1
ATOM 788 C CA . TYR A 1 93 ? -4.852 -1.740 -0.211 1.00 94.50 93 TYR A CA 1
ATOM 789 C C . TYR A 1 93 ? -3.829 -2.870 -0.185 1.00 94.50 93 TYR A C 1
ATOM 791 O O . TYR A 1 93 ? -2.676 -2.681 -0.564 1.00 94.50 93 TYR A O 1
ATOM 799 N N . SER A 1 94 ? -4.236 -4.056 0.247 1.00 91.19 94 SER A N 1
ATOM 800 C CA . SER A 1 94 ? -3.346 -5.207 0.389 1.00 91.19 94 SER A CA 1
ATOM 801 C C . SER A 1 94 ? -4.030 -6.502 -0.022 1.00 91.19 94 SER A C 1
ATOM 803 O O . SER A 1 94 ? -5.218 -6.694 0.239 1.00 91.19 94 SER A O 1
ATOM 805 N N . LEU A 1 95 ? -3.257 -7.385 -0.652 1.00 87.81 95 LEU A N 1
ATOM 806 C CA . LEU A 1 95 ? -3.627 -8.768 -0.936 1.00 87.81 95 LEU A CA 1
ATOM 807 C C . LEU A 1 95 ? -2.748 -9.683 -0.086 1.00 87.81 95 LEU A C 1
ATOM 809 O O . LEU A 1 95 ? -1.519 -9.544 -0.062 1.00 87.81 95 LEU A O 1
ATOM 813 N N . ASN A 1 96 ? -3.387 -10.609 0.619 1.00 78.56 96 ASN A N 1
ATOM 814 C CA . ASN A 1 96 ? -2.734 -11.518 1.545 1.00 78.56 96 ASN A CA 1
ATOM 815 C C . ASN A 1 96 ? -2.829 -12.951 1.037 1.00 78.56 96 ASN A C 1
ATOM 817 O O . ASN A 1 96 ? -3.864 -13.379 0.528 1.00 78.56 96 ASN A O 1
ATOM 821 N N . ASP A 1 97 ? -1.739 -13.690 1.216 1.00 67.94 97 ASP A N 1
ATOM 822 C CA . ASP A 1 97 ? -1.707 -15.114 0.925 1.00 67.94 97 ASP A CA 1
ATOM 823 C C . ASP A 1 97 ? -2.183 -15.875 2.168 1.00 67.94 97 ASP A C 1
ATOM 825 O O . ASP A 1 97 ? -1.495 -15.920 3.189 1.00 67.94 97 ASP A O 1
ATOM 829 N N . CYS A 1 98 ? -3.404 -16.405 2.116 1.00 65.38 98 CYS A N 1
ATOM 830 C CA . CYS A 1 98 ? -4.093 -16.987 3.268 1.00 65.38 98 CYS A CA 1
ATOM 831 C C . CYS A 1 98 ? -3.819 -18.483 3.447 1.00 65.38 98 CYS A C 1
ATOM 833 O O . CYS A 1 98 ? -4.737 -19.278 3.650 1.00 65.38 98 CYS A O 1
ATOM 835 N N . LEU A 1 99 ? -2.542 -18.860 3.385 1.00 55.50 99 LEU A N 1
ATOM 836 C CA . LEU A 1 99 ? -2.085 -20.236 3.572 1.00 55.50 99 LEU A CA 1
ATOM 837 C C . LEU A 1 99 ? -1.870 -20.579 5.058 1.00 55.50 99 LEU A C 1
ATOM 839 O O . LEU A 1 99 ? -1.513 -19.706 5.856 1.00 55.50 99 LEU A O 1
ATOM 843 N N . PRO A 1 100 ? -2.038 -21.858 5.453 1.00 48.41 100 PRO A N 1
ATOM 844 C CA . PRO A 1 100 ? -1.670 -22.314 6.788 1.00 48.41 100 PRO A CA 1
ATOM 845 C C . PRO A 1 100 ? -0.170 -22.094 7.018 1.00 48.41 100 PRO A C 1
ATOM 847 O O . PRO A 1 100 ? 0.665 -22.530 6.224 1.00 48.41 100 PRO A O 1
ATOM 850 N N . CYS A 1 101 ? 0.178 -21.406 8.108 1.00 47.59 101 CYS A N 1
ATOM 851 C CA . CYS A 1 101 ? 1.571 -21.189 8.486 1.00 47.59 101 CYS A CA 1
ATOM 852 C C . CYS A 1 101 ? 2.323 -22.516 8.601 1.00 47.59 101 CYS A C 1
ATOM 854 O O . CYS A 1 101 ? 1.951 -23.369 9.406 1.00 47.59 101 CYS A O 1
ATOM 856 N N . LEU A 1 102 ? 3.429 -22.644 7.868 1.00 41.16 102 LEU A N 1
ATOM 857 C CA . LEU A 1 102 ? 4.341 -23.782 8.007 1.00 41.16 102 LEU A CA 1
ATOM 858 C C . LEU A 1 102 ? 5.075 -23.781 9.362 1.00 41.16 102 LEU A C 1
ATOM 860 O O . LEU A 1 102 ? 5.440 -24.845 9.854 1.00 41.16 102 LEU A O 1
ATOM 864 N N . ASP A 1 103 ? 5.223 -22.620 10.008 1.00 39.59 103 ASP A N 1
ATOM 865 C CA . ASP A 1 103 ? 5.863 -22.509 11.321 1.00 39.59 103 ASP A CA 1
ATOM 866 C C . ASP A 1 103 ? 4.817 -22.588 12.447 1.00 39.59 103 ASP A C 1
ATOM 868 O O . ASP A 1 103 ? 4.023 -21.663 12.635 1.00 39.59 103 ASP A O 1
ATOM 872 N N . LYS A 1 104 ? 4.819 -23.692 13.211 1.00 34.91 104 LYS A N 1
ATOM 873 C CA . LYS A 1 104 ? 4.089 -23.836 14.486 1.00 34.91 104 LYS A CA 1
ATOM 874 C C . LYS A 1 104 ? 4.829 -23.069 15.594 1.00 34.91 104 LYS A C 1
ATOM 876 O O . LYS A 1 104 ? 5.939 -23.449 15.952 1.00 34.91 104 LYS A O 1
ATOM 881 N N . GLY A 1 105 ? 4.227 -22.016 16.156 1.00 38.22 105 GLY A N 1
ATOM 882 C CA . GLY A 1 105 ? 4.774 -21.261 17.293 1.00 38.22 105 GLY A CA 1
ATOM 883 C C . GLY A 1 105 ? 4.207 -19.840 17.404 1.00 38.22 105 GLY A C 1
ATOM 884 O O . GLY A 1 105 ? 3.815 -19.254 16.403 1.00 38.22 105 GLY A O 1
ATOM 885 N N . ALA A 1 106 ? 4.196 -19.262 18.614 1.00 28.67 106 ALA A N 1
ATOM 886 C CA . ALA A 1 106 ? 3.521 -18.005 19.002 1.00 28.67 106 ALA A CA 1
ATOM 887 C C . ALA A 1 106 ? 3.992 -16.695 18.304 1.00 28.67 106 ALA A C 1
ATOM 889 O O . ALA A 1 106 ? 3.736 -15.597 18.791 1.00 28.67 106 ALA A O 1
ATOM 890 N N . GLY A 1 107 ? 4.661 -16.795 17.154 1.00 36.59 107 GLY A N 1
ATOM 891 C CA . GLY A 1 107 ? 5.058 -15.694 16.274 1.00 36.59 107 GLY A CA 1
ATOM 892 C C . GLY A 1 107 ? 4.502 -15.832 14.852 1.00 36.59 107 GLY A C 1
ATOM 893 O O . GLY A 1 107 ? 5.177 -15.453 13.897 1.00 36.59 107 GLY A O 1
ATOM 894 N N . HIS A 1 108 ? 3.312 -16.420 14.699 1.00 36.72 108 HIS A N 1
ATOM 895 C CA . HIS A 1 108 ? 2.686 -16.720 13.411 1.00 36.72 108 HIS A CA 1
ATOM 896 C C . HIS A 1 108 ? 2.537 -15.477 12.510 1.00 36.72 108 HIS A C 1
ATOM 898 O O . HIS A 1 108 ? 1.704 -14.608 12.750 1.00 36.72 108 HIS A O 1
ATOM 904 N N . MET A 1 109 ? 3.321 -15.419 11.429 1.00 43.31 109 MET A N 1
ATOM 905 C CA . MET A 1 109 ? 3.156 -14.470 10.320 1.00 43.31 109 MET A CA 1
ATOM 906 C C . MET A 1 109 ? 2.507 -15.174 9.115 1.00 43.31 109 MET A C 1
ATOM 908 O O . MET A 1 109 ? 3.143 -15.321 8.075 1.00 43.31 109 MET A O 1
ATOM 912 N N . CYS A 1 110 ? 1.243 -15.602 9.241 1.00 46.62 110 CYS A N 1
ATOM 913 C CA . CYS A 1 110 ? 0.454 -16.152 8.116 1.00 46.62 110 CYS A CA 1
ATOM 914 C C . CYS A 1 110 ? -0.230 -15.050 7.285 1.00 46.62 110 CYS A C 1
ATOM 916 O O . CYS A 1 110 ? -1.204 -15.301 6.587 1.00 46.62 110 CYS A O 1
ATOM 918 N N . SER A 1 111 ? 0.208 -13.802 7.429 1.00 46.09 111 SER A N 1
ATOM 919 C CA . SER A 1 111 ? -0.466 -12.626 6.877 1.00 46.09 111 SER A CA 1
ATOM 920 C C . SER A 1 111 ? 0.535 -11.539 6.505 1.00 46.09 111 SER A C 1
ATOM 922 O O . SER A 1 111 ? 0.321 -10.359 6.777 1.00 46.09 111 SER A O 1
ATOM 924 N N . TYR A 1 112 ? 1.674 -11.927 5.925 1.00 58.53 112 TYR A N 1
ATOM 925 C CA . TYR A 1 112 ? 2.490 -10.929 5.252 1.00 58.53 112 TYR A CA 1
ATOM 926 C C . TYR A 1 112 ? 1.911 -10.734 3.845 1.00 58.53 112 TYR A C 1
ATOM 928 O O . TYR A 1 112 ? 1.936 -11.683 3.058 1.00 58.53 112 TYR A O 1
ATOM 936 N N . PRO A 1 113 ? 1.360 -9.556 3.523 1.00 70.75 113 PRO A N 1
ATOM 937 C CA . PRO A 1 113 ? 0.769 -9.318 2.218 1.00 70.75 113 PRO A CA 1
ATOM 938 C C . PRO A 1 113 ? 1.805 -9.545 1.126 1.00 70.75 113 PRO A C 1
ATOM 940 O O . PRO A 1 113 ? 2.942 -9.064 1.202 1.00 70.75 113 PRO A O 1
ATOM 943 N N . TYR A 1 114 ? 1.418 -10.299 0.101 1.00 79.38 114 TYR A N 1
ATOM 944 C CA . TYR A 1 114 ? 2.269 -10.504 -1.068 1.00 79.38 114 TYR A CA 1
ATOM 945 C C . TYR A 1 114 ? 2.273 -9.274 -1.975 1.00 79.38 114 TYR A C 1
ATOM 947 O O . TYR A 1 114 ? 3.208 -9.075 -2.753 1.00 79.38 114 TYR A O 1
ATOM 955 N N . PHE A 1 115 ? 1.251 -8.430 -1.832 1.00 86.94 115 PHE A N 1
ATOM 956 C CA . PHE A 1 115 ? 1.067 -7.209 -2.587 1.00 86.94 115 PHE A CA 1
ATOM 957 C C . PHE A 1 115 ? 0.428 -6.130 -1.707 1.00 86.94 115 PHE A C 1
ATOM 959 O O . PHE A 1 115 ? -0.585 -6.382 -1.056 1.00 86.94 115 PHE A O 1
ATOM 966 N N . GLU A 1 116 ? 0.997 -4.927 -1.701 1.00 90.62 116 GLU A N 1
ATOM 967 C CA . GLU A 1 116 ? 0.451 -3.762 -0.997 1.00 90.62 116 GLU A CA 1
ATOM 968 C C . GLU A 1 116 ? 0.585 -2.510 -1.847 1.00 90.62 116 GLU A C 1
ATOM 970 O O . GLU A 1 116 ? 1.578 -2.336 -2.549 1.00 90.62 116 GLU A O 1
ATOM 975 N N . ILE A 1 117 ? -0.384 -1.610 -1.734 1.00 94.00 117 ILE A N 1
ATOM 976 C CA . ILE A 1 117 ? -0.313 -0.254 -2.259 1.00 94.00 117 ILE A CA 1
ATOM 977 C C . ILE A 1 117 ? -0.664 0.710 -1.137 1.00 94.00 117 ILE A C 1
ATOM 979 O O . ILE A 1 117 ? -1.657 0.520 -0.438 1.00 94.00 117 ILE A O 1
ATOM 983 N N . TYR A 1 118 ? 0.128 1.764 -1.013 1.00 92.50 118 TYR A N 1
ATOM 984 C CA . TYR A 1 118 ? -0.064 2.860 -0.082 1.00 92.50 118 TYR A CA 1
ATOM 985 C C . TYR A 1 118 ? -0.198 4.170 -0.848 1.00 92.50 118 TYR A C 1
ATOM 987 O O . TYR A 1 118 ? 0.658 4.499 -1.669 1.00 92.50 118 TYR A O 1
ATOM 995 N N . TYR A 1 119 ? -1.246 4.922 -0.536 1.00 91.56 119 TYR A N 1
ATOM 996 C CA . TYR A 1 119 ? -1.487 6.295 -0.961 1.00 91.56 119 TYR A CA 1
ATOM 997 C C . TYR A 1 119 ? -1.173 7.202 0.218 1.00 91.56 119 TYR A C 1
ATOM 999 O O . TYR A 1 119 ? -1.888 7.212 1.225 1.00 91.56 119 TYR A O 1
ATOM 1007 N N . LEU A 1 120 ? -0.068 7.926 0.106 1.00 87.81 120 LEU A N 1
ATOM 1008 C CA . LEU A 1 120 ? 0.493 8.710 1.193 1.00 87.81 120 LEU A CA 1
ATOM 1009 C C . LEU A 1 120 ? 0.177 10.183 0.957 1.00 87.81 120 LEU A C 1
ATOM 1011 O O . LEU A 1 120 ? 0.536 10.757 -0.073 1.00 87.81 120 LEU A O 1
ATOM 1015 N N . PHE A 1 121 ? -0.523 10.780 1.916 1.00 85.69 121 PHE A N 1
ATOM 1016 C CA . PHE A 1 121 ? -0.936 12.181 1.885 1.00 85.69 121 PHE A CA 1
ATOM 1017 C C . PHE A 1 121 ? 0.074 13.042 2.649 1.00 85.69 121 PHE A C 1
ATOM 1019 O O . PHE A 1 121 ? 0.910 12.528 3.392 1.00 85.69 121 PHE A O 1
ATOM 1026 N N . ASP A 1 122 ? -0.036 14.366 2.541 1.00 78.25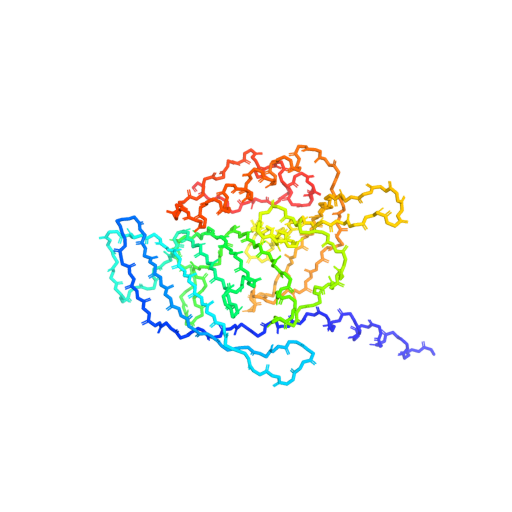 122 ASP A N 1
ATOM 1027 C CA . ASP A 1 122 ? 0.860 15.325 3.215 1.00 78.25 122 ASP A CA 1
ATOM 1028 C C . ASP A 1 122 ? 1.054 15.079 4.712 1.00 78.25 122 ASP A C 1
ATOM 1030 O O . ASP A 1 122 ? 2.122 15.309 5.287 1.00 78.25 122 ASP A O 1
ATOM 1034 N N . LEU A 1 123 ? -0.002 14.615 5.378 1.00 78.06 123 LEU A N 1
ATOM 1035 C CA . LEU A 1 123 ? 0.030 14.356 6.810 1.00 78.06 123 LEU A CA 1
ATOM 1036 C C . LEU A 1 123 ? 0.829 13.100 7.171 1.00 78.06 123 LEU A C 1
ATOM 1038 O O . LEU A 1 123 ? 1.189 12.945 8.338 1.00 78.06 123 LEU A O 1
ATOM 1042 N N . TYR A 1 124 ? 1.136 12.221 6.219 1.00 79.00 124 TYR A N 1
ATOM 1043 C CA . TYR A 1 124 ? 1.845 10.975 6.484 1.00 79.00 124 TYR A CA 1
ATOM 1044 C C . TYR A 1 124 ? 3.202 11.218 7.151 1.00 79.00 124 TYR A C 1
ATOM 1046 O O . TYR A 1 124 ? 3.398 10.824 8.301 1.00 79.00 124 TYR A O 1
ATOM 1054 N N . GLY A 1 125 ? 4.101 11.968 6.502 1.00 72.75 125 GLY A N 1
ATOM 1055 C CA . GLY A 1 125 ? 5.428 12.277 7.053 1.00 72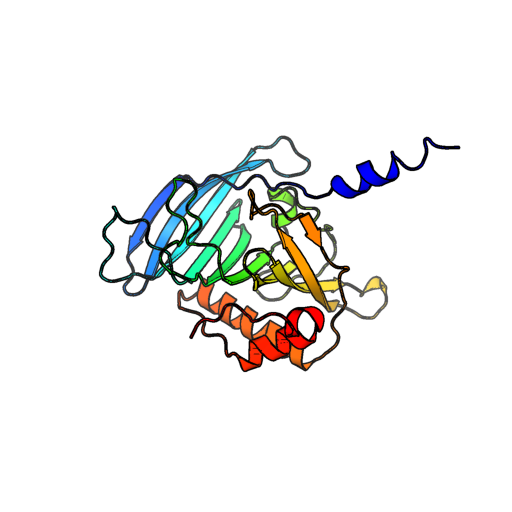.75 125 GLY A CA 1
ATOM 1056 C C . GLY A 1 125 ? 5.361 12.974 8.417 1.00 72.75 125 GLY A C 1
ATOM 1057 O O . GLY A 1 125 ? 6.100 12.635 9.342 1.00 72.75 125 GLY A O 1
ATOM 1058 N N . LYS A 1 126 ? 4.382 13.873 8.592 1.00 73.06 126 LYS A N 1
ATOM 1059 C CA . LYS A 1 126 ? 4.139 14.584 9.858 1.00 73.06 126 LYS A CA 1
ATOM 1060 C C . LYS A 1 126 ? 3.672 13.661 10.988 1.00 73.06 126 LYS A C 1
ATOM 1062 O O . LYS A 1 126 ? 3.798 14.025 12.152 1.00 73.06 126 LYS A O 1
ATOM 1067 N N . THR A 1 127 ? 3.131 12.479 10.699 1.00 67.00 127 THR A N 1
ATOM 1068 C CA . THR A 1 127 ? 2.521 11.595 11.711 1.00 67.00 127 THR A CA 1
ATOM 1069 C C . THR A 1 127 ? 3.261 10.274 11.936 1.00 67.00 127 THR A C 1
ATOM 1071 O O . THR A 1 127 ? 3.041 9.642 12.972 1.00 67.00 127 THR A O 1
ATOM 1074 N N . THR A 1 128 ? 4.164 9.868 11.035 1.00 63.38 128 THR A N 1
ATOM 1075 C CA . THR A 1 128 ? 4.816 8.543 11.082 1.00 63.38 128 THR A CA 1
ATOM 1076 C C . THR A 1 128 ? 6.331 8.562 11.303 1.00 63.38 128 THR A C 1
ATOM 1078 O O . THR A 1 128 ? 6.929 7.488 11.376 1.00 63.38 128 THR A O 1
ATOM 1081 N N . ASN A 1 129 ? 6.956 9.737 11.489 1.00 59.12 129 ASN A N 1
ATOM 1082 C CA . ASN A 1 129 ? 8.413 9.864 11.701 1.00 59.12 129 ASN A CA 1
ATOM 1083 C C . ASN A 1 129 ? 9.226 9.211 10.565 1.00 59.12 129 ASN A C 1
ATOM 1085 O O . ASN A 1 129 ? 10.295 8.640 10.772 1.00 59.12 129 ASN A O 1
ATOM 1089 N N . GLN A 1 130 ? 8.679 9.245 9.354 1.00 58.28 130 GLN A N 1
ATOM 1090 C CA . GLN A 1 130 ? 9.424 8.902 8.158 1.00 58.28 130 GLN A CA 1
ATOM 1091 C C . GLN A 1 130 ? 9.918 10.202 7.540 1.00 58.28 130 GLN A C 1
ATOM 1093 O O . GLN A 1 130 ? 9.140 11.150 7.413 1.00 58.28 130 GLN A O 1
ATOM 1098 N N . ASN A 1 131 ? 11.188 10.220 7.118 1.00 48.25 131 ASN A N 1
ATOM 1099 C CA . ASN A 1 131 ? 11.729 11.226 6.204 1.00 48.25 131 ASN A CA 1
ATOM 1100 C C . ASN A 1 131 ? 11.057 11.056 4.831 1.00 48.25 131 ASN A C 1
ATOM 1102 O O . ASN A 1 131 ? 11.695 10.718 3.834 1.00 48.25 131 ASN A O 1
ATOM 1106 N N . TYR A 1 132 ? 9.744 11.276 4.781 1.00 50.56 132 TYR A N 1
ATOM 1107 C CA . TYR A 1 132 ? 9.150 11.912 3.630 1.00 50.56 132 TYR A CA 1
ATOM 1108 C C . TYR A 1 132 ? 9.909 13.213 3.515 1.00 50.56 132 TYR A C 1
ATOM 1110 O O . TYR A 1 132 ? 9.797 14.060 4.399 1.00 50.56 132 TYR A O 1
ATOM 1118 N N . LEU A 1 133 ? 10.760 13.327 2.495 1.00 42.94 133 LEU A N 1
ATOM 1119 C CA . LEU A 1 133 ? 11.196 14.640 2.060 1.00 42.94 133 LEU A CA 1
ATOM 1120 C C . LEU A 1 133 ? 9.896 15.408 1.890 1.00 42.94 133 LEU A C 1
ATOM 1122 O O . LEU A 1 133 ? 9.096 15.082 1.013 1.00 42.94 133 LEU A O 1
ATOM 1126 N N . ILE A 1 134 ? 9.640 16.315 2.827 1.00 40.66 134 ILE A N 1
ATOM 1127 C CA . ILE A 1 134 ? 8.557 17.265 2.733 1.00 40.66 134 ILE A CA 1
ATOM 1128 C C . ILE A 1 134 ? 9.013 18.137 1.571 1.00 40.66 134 ILE A C 1
ATOM 1130 O O . ILE A 1 134 ? 9.761 19.091 1.737 1.00 40.66 134 ILE A O 1
ATOM 1134 N N . LEU A 1 135 ? 8.717 17.691 0.354 1.00 41.53 135 LEU A N 1
ATOM 1135 C CA . LEU A 1 135 ? 8.817 18.517 -0.825 1.00 41.53 135 LEU A CA 1
ATOM 1136 C C . LEU A 1 135 ? 7.616 19.443 -0.667 1.00 41.53 135 LEU A C 1
ATOM 1138 O O . LEU A 1 135 ? 6.518 19.120 -1.114 1.00 41.53 135 LEU A O 1
ATOM 1142 N N . GLU A 1 136 ? 7.818 20.515 0.106 1.00 39.06 136 GLU A N 1
ATOM 1143 C CA . GLU A 1 136 ? 6.790 21.466 0.557 1.00 39.06 136 GLU A CA 1
ATOM 1144 C C . GLU A 1 136 ? 6.043 22.149 -0.597 1.00 39.06 136 GLU A C 1
ATOM 1146 O O . GLU A 1 136 ? 5.072 22.858 -0.365 1.00 39.06 136 GLU A O 1
ATOM 1151 N N . GLU A 1 137 ? 6.413 21.865 -1.844 1.00 41.41 137 GLU A N 1
ATOM 1152 C CA . GLU A 1 137 ? 5.866 22.487 -3.042 1.00 41.41 137 GLU A CA 1
ATOM 1153 C C . GLU A 1 137 ? 5.622 21.463 -4.157 1.00 41.41 137 GLU A C 1
ATOM 1155 O O . GLU A 1 137 ? 5.922 21.708 -5.315 1.00 41.41 137 GLU A O 1
ATOM 1160 N N . LEU A 1 138 ? 5.112 20.269 -3.844 1.00 40.81 138 LEU A N 1
ATOM 1161 C CA . LEU A 1 138 ? 4.535 19.425 -4.896 1.00 40.81 138 LEU A CA 1
ATOM 1162 C C . LEU A 1 138 ? 3.053 19.745 -5.050 1.00 40.81 138 LEU A C 1
ATOM 1164 O O . LEU A 1 138 ? 2.327 19.630 -4.064 1.00 40.81 138 LEU A O 1
ATOM 1168 N N . PRO A 1 139 ? 2.545 20.066 -6.244 1.00 45.06 139 PRO A N 1
ATOM 1169 C CA . PRO A 1 139 ? 1.111 20.164 -6.448 1.00 45.06 139 PRO A CA 1
ATOM 1170 C C . PRO A 1 139 ? 0.461 18.800 -6.220 1.00 45.06 139 PRO A C 1
ATOM 1172 O O . PRO A 1 139 ? 1.053 17.749 -6.479 1.00 45.06 139 PRO A O 1
ATOM 1175 N N . GLU A 1 140 ? -0.757 18.827 -5.687 1.00 45.78 140 GLU A N 1
ATOM 1176 C CA . GLU A 1 140 ? -1.570 17.655 -5.359 1.00 45.78 140 GLU A CA 1
ATOM 1177 C C . GLU A 1 140 ? -1.592 16.646 -6.525 1.00 45.78 140 GLU A C 1
ATOM 1179 O O . GLU A 1 140 ? -1.832 17.022 -7.678 1.00 45.78 140 GLU A O 1
ATOM 1184 N N . MET A 1 141 ? -1.300 15.355 -6.284 1.00 47.06 141 MET A N 1
ATOM 1185 C CA . MET A 1 141 ? -1.667 14.332 -7.268 1.00 47.06 141 MET A CA 1
ATOM 1186 C C . MET A 1 141 ? -3.185 14.200 -7.222 1.00 47.06 141 MET A C 1
ATOM 1188 O O . MET A 1 141 ? -3.741 13.908 -6.165 1.00 47.06 141 MET A O 1
ATOM 1192 N N . ASN A 1 142 ? -3.853 14.405 -8.358 1.00 50.34 142 ASN A N 1
ATOM 1193 C CA . ASN A 1 142 ? -5.265 14.073 -8.522 1.00 50.34 142 ASN A CA 1
ATOM 1194 C C . ASN A 1 142 ? -5.427 12.559 -8.355 1.00 50.34 142 ASN A C 1
ATOM 1196 O O . ASN A 1 142 ? -5.218 11.818 -9.308 1.00 50.34 142 ASN A O 1
ATOM 1200 N N . ILE A 1 143 ? -5.628 12.122 -7.113 1.00 51.81 143 ILE A N 1
ATOM 1201 C CA . ILE A 1 143 ? -6.921 11.761 -6.536 1.00 51.81 143 ILE A CA 1
ATOM 1202 C C . ILE A 1 143 ? -6.890 12.343 -5.103 1.00 51.81 143 ILE A C 1
ATOM 1204 O O . ILE A 1 143 ? -6.054 11.936 -4.303 1.00 51.81 143 ILE A O 1
ATOM 1208 N N . GLU A 1 144 ? -7.697 13.363 -4.793 1.00 56.88 144 GLU A N 1
ATOM 1209 C CA . GLU A 1 144 ? -7.895 13.903 -3.424 1.00 56.88 144 GLU A CA 1
ATOM 1210 C C . GLU A 1 144 ? -6.644 14.367 -2.623 1.00 56.88 144 GLU A C 1
ATOM 1212 O O . GLU A 1 144 ? -6.679 14.397 -1.393 1.00 56.88 144 GLU A O 1
ATOM 1217 N N . GLY A 1 145 ? -5.524 14.737 -3.259 1.00 67.50 145 GLY A N 1
ATOM 1218 C CA . GLY A 1 145 ? -4.359 15.284 -2.536 1.00 67.50 145 GLY A CA 1
ATOM 1219 C C . GLY A 1 145 ? -3.306 14.260 -2.093 1.00 67.50 145 GLY A C 1
ATOM 1220 O O . GLY A 1 145 ? -2.517 14.528 -1.182 1.00 67.50 145 GLY A O 1
ATOM 1221 N N . VAL A 1 146 ? -3.250 13.091 -2.740 1.00 79.19 146 VAL A N 1
ATOM 1222 C CA . VAL A 1 146 ? -2.149 12.127 -2.567 1.00 79.19 146 VAL A CA 1
ATOM 1223 C C . VAL A 1 146 ? -0.823 12.766 -3.009 1.00 79.19 146 VAL A C 1
ATOM 1225 O O . VAL A 1 146 ? -0.757 13.428 -4.045 1.00 79.19 146 VAL A O 1
ATOM 1228 N N . LYS A 1 147 ? 0.255 12.575 -2.242 1.00 79.62 147 LYS A N 1
ATOM 1229 C CA . LYS A 1 147 ? 1.601 13.047 -2.617 1.00 79.62 147 LYS A CA 1
ATOM 1230 C C . LYS A 1 147 ? 2.429 11.986 -3.292 1.00 79.62 147 LYS A C 1
ATOM 1232 O O . LYS A 1 147 ? 3.075 12.282 -4.290 1.00 79.62 147 LYS A O 1
ATOM 1237 N N . ASP A 1 148 ? 2.349 10.770 -2.775 1.00 85.00 148 ASP A N 1
ATOM 1238 C CA . ASP A 1 148 ? 3.137 9.642 -3.233 1.00 85.00 148 ASP A CA 1
ATOM 1239 C C . ASP A 1 148 ? 2.321 8.355 -3.184 1.00 85.00 148 ASP A C 1
ATOM 1241 O O . ASP A 1 148 ? 1.481 8.149 -2.305 1.00 85.00 148 ASP A O 1
ATOM 1245 N N . ILE A 1 149 ? 2.628 7.461 -4.118 1.00 90.69 149 ILE A N 1
ATOM 1246 C CA . ILE A 1 149 ? 2.058 6.122 -4.178 1.00 90.69 149 ILE A CA 1
ATOM 1247 C C . ILE A 1 149 ? 3.201 5.121 -4.099 1.00 90.69 149 ILE A C 1
ATOM 1249 O O . ILE A 1 149 ? 4.133 5.185 -4.902 1.00 90.69 149 ILE A O 1
ATOM 1253 N N . GLN A 1 150 ? 3.132 4.193 -3.149 1.00 92.00 150 GLN A N 1
ATOM 1254 C CA . GLN A 1 150 ? 4.120 3.130 -2.978 1.00 92.00 150 GLN A CA 1
ATOM 1255 C C . GLN A 1 150 ? 3.450 1.770 -3.133 1.00 92.00 150 GLN A C 1
ATOM 1257 O O . GLN A 1 150 ? 2.513 1.453 -2.414 1.00 92.00 150 GLN A O 1
ATOM 1262 N N . MET A 1 151 ? 3.955 0.957 -4.049 1.00 92.69 151 MET A N 1
ATOM 1263 C CA . MET A 1 151 ? 3.524 -0.406 -4.309 1.00 92.69 151 MET A CA 1
ATOM 1264 C C . MET A 1 151 ? 4.636 -1.367 -3.897 1.00 92.69 151 MET A C 1
ATOM 1266 O O . MET A 1 151 ? 5.768 -1.279 -4.375 1.00 92.69 151 MET A O 1
ATOM 1270 N N . TYR A 1 152 ? 4.309 -2.305 -3.021 1.00 88.75 152 TYR A N 1
ATOM 1271 C CA . TYR A 1 152 ? 5.218 -3.331 -2.544 1.00 88.75 152 TYR A CA 1
ATOM 1272 C C . TYR A 1 152 ? 4.773 -4.697 -3.036 1.00 88.75 152 TYR A C 1
ATOM 1274 O O . TYR A 1 152 ? 3.621 -5.084 -2.857 1.00 88.75 152 TYR A O 1
ATOM 1282 N N . ILE A 1 153 ? 5.706 -5.450 -3.610 1.00 86.75 153 ILE A N 1
ATOM 1283 C CA . ILE A 1 153 ? 5.440 -6.779 -4.156 1.00 86.75 153 ILE A CA 1
ATOM 1284 C C . ILE A 1 153 ? 6.494 -7.749 -3.620 1.00 86.75 153 ILE A C 1
ATOM 1286 O O . ILE A 1 153 ? 7.695 -7.478 -3.710 1.00 86.75 153 ILE A O 1
ATOM 1290 N N . ASN A 1 154 ? 6.069 -8.867 -3.035 1.00 80.19 154 ASN A N 1
ATOM 1291 C CA . ASN A 1 154 ? 6.990 -9.875 -2.508 1.00 80.19 154 ASN A CA 1
ATOM 1292 C C . ASN A 1 154 ? 7.643 -10.645 -3.650 1.00 80.19 154 ASN A C 1
ATOM 1294 O O . ASN A 1 154 ? 6.959 -11.209 -4.494 1.00 80.19 154 ASN A O 1
ATOM 1298 N N . LEU A 1 155 ? 8.970 -10.708 -3.640 1.00 73.88 155 LEU A N 1
ATOM 1299 C CA . LEU A 1 155 ? 9.744 -11.549 -4.551 1.00 73.88 155 LEU A CA 1
ATOM 1300 C C . LEU A 1 155 ? 10.089 -12.889 -3.896 1.00 73.88 155 LEU A C 1
ATOM 1302 O O . LEU A 1 155 ? 10.120 -13.914 -4.554 1.00 73.88 155 LEU A O 1
ATOM 1306 N N . GLU A 1 156 ? 10.366 -12.879 -2.592 1.00 65.69 156 GLU A N 1
ATOM 1307 C CA . GLU A 1 156 ? 10.708 -14.055 -1.789 1.00 65.69 156 GLU A CA 1
ATOM 1308 C C . GLU A 1 156 ? 10.265 -13.817 -0.337 1.00 65.69 156 GLU A C 1
ATOM 1310 O O . GLU A 1 156 ? 9.867 -12.712 0.031 1.00 65.69 156 GLU A O 1
ATOM 1315 N N . SER A 1 157 ? 10.468 -14.805 0.540 1.00 67.31 157 SER A N 1
ATOM 1316 C CA . SER A 1 157 ? 10.132 -14.732 1.973 1.00 67.31 157 SER A CA 1
ATOM 1317 C C . SER A 1 157 ? 10.721 -13.535 2.738 1.00 67.31 157 SER A C 1
ATOM 1319 O O . SER A 1 157 ? 10.233 -13.194 3.816 1.00 67.31 157 SER A O 1
ATOM 1321 N N . ARG A 1 158 ? 11.792 -12.916 2.221 1.00 71.06 158 ARG A N 1
ATOM 1322 C CA . ARG A 1 158 ? 12.502 -11.786 2.850 1.00 71.06 158 ARG A CA 1
ATOM 1323 C C . ARG A 1 158 ? 12.877 -10.675 1.875 1.00 71.06 158 ARG A C 1
ATOM 1325 O O . ARG A 1 158 ? 13.6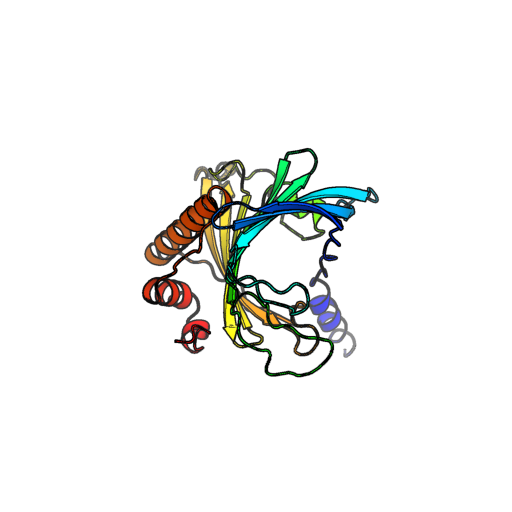70 -9.810 2.240 1.00 71.06 158 ARG A O 1
ATOM 1332 N N . LYS A 1 159 ? 12.376 -10.702 0.640 1.00 76.25 159 LYS A N 1
ATOM 1333 C CA . LYS A 1 159 ? 12.700 -9.693 -0.374 1.00 76.25 159 LYS A CA 1
ATOM 1334 C C . LYS A 1 159 ? 11.430 -9.159 -1.001 1.00 76.25 159 LYS A C 1
ATOM 1336 O O . LYS A 1 159 ? 10.565 -9.930 -1.406 1.00 76.25 159 LYS A O 1
ATOM 1341 N N . ARG A 1 160 ? 11.361 -7.839 -1.129 1.00 84.38 160 ARG A N 1
ATOM 1342 C CA . ARG A 1 160 ? 10.275 -7.140 -1.812 1.00 84.38 160 ARG A CA 1
ATOM 1343 C C . ARG A 1 160 ? 10.846 -6.170 -2.821 1.00 84.38 160 ARG A C 1
ATOM 1345 O O . ARG A 1 160 ? 11.894 -5.569 -2.582 1.00 84.38 160 ARG A O 1
ATOM 1352 N N . ILE A 1 161 ? 10.134 -5.981 -3.916 1.00 87.38 161 ILE A N 1
ATOM 1353 C CA . ILE A 1 161 ? 10.316 -4.808 -4.758 1.00 87.38 161 ILE A CA 1
ATOM 1354 C C . ILE A 1 161 ? 9.387 -3.709 -4.239 1.00 87.38 161 ILE A C 1
ATOM 1356 O O . ILE A 1 161 ? 8.214 -3.953 -3.967 1.00 87.38 161 ILE A O 1
ATOM 1360 N N . ASN A 1 162 ? 9.939 -2.515 -4.050 1.00 90.12 162 ASN A N 1
ATOM 1361 C CA . ASN A 1 162 ? 9.194 -1.290 -3.805 1.00 90.12 162 ASN A CA 1
ATOM 1362 C C . ASN A 1 162 ? 9.239 -0.467 -5.091 1.00 90.12 162 ASN A C 1
ATOM 1364 O O . ASN A 1 162 ? 10.310 -0.062 -5.550 1.00 90.12 162 ASN A O 1
ATOM 1368 N N . LEU A 1 163 ? 8.061 -0.252 -5.648 1.00 91.06 163 LEU A N 1
ATOM 1369 C CA . LEU A 1 163 ? 7.770 0.531 -6.828 1.00 91.06 163 LEU A CA 1
ATOM 1370 C C . LEU A 1 163 ? 7.027 1.778 -6.369 1.00 91.06 163 LEU A C 1
ATOM 1372 O O . LEU A 1 163 ? 6.014 1.657 -5.693 1.00 91.06 163 LEU A O 1
ATOM 1376 N N . TYR A 1 164 ? 7.483 2.973 -6.716 1.00 89.25 164 TYR A N 1
ATOM 1377 C CA . TYR A 1 164 ? 6.817 4.179 -6.236 1.00 89.25 164 TYR A CA 1
ATOM 1378 C C . TYR A 1 164 ? 6.754 5.284 -7.277 1.00 89.25 164 TYR A C 1
ATOM 1380 O O . TYR A 1 164 ? 7.629 5.422 -8.139 1.00 89.25 164 TYR A O 1
ATOM 1388 N N . LYS A 1 165 ? 5.684 6.066 -7.164 1.00 89.94 165 LYS A N 1
ATOM 1389 C CA . LYS A 1 165 ? 5.358 7.233 -7.972 1.00 89.94 165 LYS A CA 1
ATOM 1390 C C . LYS A 1 165 ? 5.278 8.439 -7.046 1.00 89.94 165 LYS A C 1
ATOM 1392 O O . LYS A 1 165 ? 4.546 8.405 -6.062 1.00 89.94 165 LYS A O 1
ATOM 1397 N N . SER A 1 166 ? 6.007 9.490 -7.393 1.00 85.31 166 SER A N 1
ATOM 1398 C CA . SER A 1 166 ? 5.980 10.788 -6.714 1.00 85.31 166 SER A CA 1
ATOM 1399 C C . SER A 1 166 ? 5.773 11.889 -7.743 1.00 85.31 166 SER A C 1
ATOM 1401 O O . SER A 1 166 ? 6.397 11.822 -8.809 1.00 85.31 166 SER A O 1
ATOM 1403 N N . LYS A 1 167 ? 4.995 12.927 -7.432 1.00 74.94 167 LYS A N 1
ATOM 1404 C CA . LYS A 1 167 ? 5.011 14.151 -8.247 1.00 74.94 167 LYS A CA 1
ATOM 1405 C C . LYS A 1 167 ? 6.288 14.936 -8.010 1.00 74.94 167 LYS A C 1
ATOM 1407 O O . LYS A 1 167 ? 6.896 14.845 -6.951 1.00 74.94 167 LYS A O 1
ATOM 1412 N N . ILE A 1 168 ? 6.717 15.685 -9.015 1.00 72.19 168 ILE A N 1
ATOM 1413 C CA . ILE A 1 168 ? 7.838 16.612 -8.912 1.00 72.19 168 ILE A CA 1
ATOM 1414 C C . ILE A 1 168 ? 7.444 17.902 -9.579 1.00 72.19 168 ILE A C 1
ATOM 1416 O O . ILE A 1 168 ? 7.151 17.917 -10.773 1.00 72.19 168 ILE A O 1
ATOM 1420 N N . ASP A 1 169 ? 7.465 18.961 -8.787 1.00 67.12 169 ASP A N 1
ATOM 1421 C CA . ASP A 1 169 ? 7.332 20.309 -9.280 1.00 67.12 169 ASP A CA 1
ATOM 1422 C C . ASP A 1 169 ? 8.682 20.767 -9.835 1.00 67.12 169 ASP A C 1
ATOM 1424 O O . ASP A 1 169 ? 9.694 20.814 -9.134 1.00 67.12 169 ASP A O 1
ATOM 1428 N N . MET A 1 170 ? 8.709 21.011 -11.139 1.00 70.62 170 MET A N 1
ATOM 1429 C CA . MET A 1 170 ? 9.824 21.613 -11.860 1.00 70.62 170 MET A CA 1
ATOM 1430 C C . MET A 1 170 ? 9.372 22.930 -12.505 1.00 70.62 170 MET A C 1
ATOM 1432 O O . MET A 1 170 ? 9.942 23.357 -13.509 1.00 70.62 170 MET A O 1
ATOM 1436 N N . THR A 1 171 ? 8.350 23.583 -11.941 1.00 72.31 171 THR A N 1
ATOM 1437 C CA . THR A 1 171 ? 7.833 24.882 -12.393 1.00 72.31 171 THR A CA 1
ATOM 1438 C C . THR A 1 171 ? 8.903 25.960 -12.272 1.00 72.31 171 THR A C 1
ATOM 1440 O O . THR A 1 171 ? 9.067 26.747 -13.199 1.00 72.31 171 THR A O 1
ATOM 1443 N N . SER A 1 172 ? 9.732 25.917 -11.222 1.00 72.44 172 SER A N 1
ATOM 1444 C CA . SER A 1 172 ? 10.917 26.783 -11.074 1.00 72.44 172 SER A CA 1
ATOM 1445 C C . SER A 1 172 ? 11.964 26.606 -12.183 1.00 72.44 172 SER A C 1
ATOM 1447 O O . SER A 1 172 ? 12.815 27.469 -12.371 1.00 72.44 172 SER A O 1
ATOM 1449 N N . LEU A 1 173 ? 11.891 25.505 -12.936 1.00 73.94 173 LEU A N 1
ATOM 1450 C CA . LEU A 1 173 ? 12.742 25.197 -14.085 1.00 73.94 173 LEU A CA 1
ATOM 1451 C C . LEU A 1 173 ? 11.988 25.312 -15.427 1.00 73.94 173 LEU A C 1
ATOM 1453 O O . LEU A 1 173 ? 12.545 24.958 -16.460 1.00 73.94 173 LEU A O 1
ATOM 1457 N N . GLY A 1 174 ? 10.727 25.765 -15.431 1.00 75.31 174 GLY A N 1
ATOM 1458 C CA . GLY A 1 174 ? 9.903 25.928 -16.636 1.00 75.31 174 GLY A CA 1
ATOM 1459 C C . GLY A 1 174 ? 9.285 24.641 -17.203 1.00 75.31 174 GLY A C 1
ATOM 1460 O O . GLY A 1 174 ? 8.642 24.688 -18.247 1.00 75.31 174 GLY A O 1
ATOM 1461 N N . PHE A 1 175 ? 9.438 23.494 -16.531 1.00 67.81 175 PHE A N 1
ATOM 1462 C CA . PHE A 1 175 ? 8.958 22.188 -17.021 1.00 67.81 175 PHE A CA 1
ATOM 1463 C C . PHE A 1 175 ? 7.611 21.753 -16.421 1.00 67.81 175 PHE A C 1
ATOM 1465 O O . PHE A 1 175 ? 7.118 20.668 -16.732 1.00 67.81 175 PHE A O 1
ATOM 1472 N N . GLY A 1 176 ? 7.020 22.583 -15.556 1.00 73.50 176 GLY A N 1
ATOM 1473 C CA . GLY A 1 176 ? 5.779 22.275 -14.852 1.00 73.50 176 GLY A CA 1
ATOM 1474 C C . GLY A 1 176 ? 5.906 21.053 -13.940 1.00 73.50 176 GLY A C 1
ATOM 1475 O O . GLY A 1 176 ? 6.961 20.772 -13.371 1.00 73.50 176 GLY A O 1
ATOM 1476 N N . VAL A 1 177 ? 4.811 20.313 -13.797 1.00 71.31 177 VAL A N 1
ATOM 1477 C CA . VAL A 1 177 ? 4.681 19.203 -12.848 1.00 71.31 177 VAL A CA 1
ATOM 1478 C C . VAL A 1 177 ? 4.802 17.877 -13.583 1.00 71.31 177 VAL A C 1
ATOM 1480 O O . VAL A 1 177 ? 4.033 17.608 -14.501 1.00 71.31 177 VAL A O 1
ATOM 1483 N N . SER A 1 178 ? 5.714 17.011 -13.144 1.00 75.38 178 SER A N 1
ATOM 1484 C CA . SER A 1 178 ? 5.919 15.692 -13.752 1.00 75.38 178 SER A CA 1
ATOM 1485 C C . SER A 1 178 ? 5.865 14.576 -12.722 1.00 75.38 178 SER A C 1
ATOM 1487 O O . SER A 1 178 ? 6.384 14.696 -11.614 1.00 75.38 178 SER A O 1
ATOM 1489 N N . ASP A 1 179 ? 5.350 13.425 -13.139 1.00 84.50 179 ASP A N 1
ATOM 1490 C CA . ASP A 1 179 ? 5.473 12.193 -12.369 1.00 84.50 179 ASP A CA 1
ATOM 1491 C C . ASP A 1 179 ? 6.907 11.649 -12.449 1.00 84.50 179 ASP A C 1
ATOM 1493 O O . ASP A 1 179 ? 7.535 11.614 -13.514 1.00 84.50 179 ASP A O 1
ATOM 1497 N N . ARG A 1 180 ? 7.436 11.178 -11.318 1.00 86.12 180 ARG A N 1
ATOM 1498 C CA . ARG A 1 180 ? 8.689 10.426 -11.241 1.00 86.12 180 ARG A CA 1
ATOM 1499 C C . ARG A 1 180 ? 8.406 9.029 -10.707 1.00 86.12 180 ARG A C 1
ATOM 1501 O O . ARG A 1 180 ? 7.965 8.863 -9.576 1.00 86.12 180 ARG A O 1
ATOM 1508 N N . TYR A 1 181 ? 8.759 8.036 -11.515 1.00 90.06 181 TYR A N 1
ATOM 1509 C CA . TYR A 1 181 ? 8.656 6.623 -11.172 1.00 90.06 181 TYR A CA 1
ATOM 1510 C C . TYR A 1 181 ? 10.025 6.070 -10.805 1.00 90.06 181 TYR A C 1
ATOM 1512 O O . TYR A 1 181 ? 11.035 6.363 -11.463 1.00 90.06 181 TYR A O 1
ATOM 1520 N N . ARG A 1 182 ? 10.067 5.276 -9.740 1.00 89.75 182 ARG A N 1
ATOM 1521 C CA . ARG A 1 182 ? 11.291 4.663 -9.237 1.00 89.75 182 ARG A CA 1
ATOM 1522 C C . ARG A 1 182 ? 11.029 3.260 -8.701 1.00 89.75 182 ARG A C 1
ATOM 1524 O O . ARG A 1 182 ? 9.920 2.948 -8.276 1.00 89.75 182 ARG A O 1
ATOM 1531 N N . SER A 1 183 ? 12.079 2.450 -8.679 1.00 89.81 183 SER A N 1
ATOM 1532 C CA . SER A 1 183 ? 12.083 1.131 -8.051 1.00 89.81 183 SER A CA 1
ATOM 1533 C C . SER A 1 183 ? 13.289 0.943 -7.146 1.00 89.81 183 SER A C 1
ATOM 1535 O O . SER A 1 183 ? 14.330 1.587 -7.310 1.00 89.81 183 SER A O 1
ATOM 1537 N N . LYS A 1 184 ? 13.140 0.055 -6.166 1.00 88.19 184 LYS A N 1
ATOM 1538 C CA . LYS A 1 184 ? 14.241 -0.515 -5.391 1.00 88.19 184 LYS A CA 1
ATOM 1539 C C . LYS A 1 184 ? 13.848 -1.883 -4.848 1.00 88.19 184 LYS A C 1
ATOM 1541 O O . LYS A 1 184 ? 12.679 -2.131 -4.564 1.00 88.19 184 LYS A O 1
ATOM 1546 N N . ILE A 1 185 ? 14.832 -2.743 -4.631 1.00 85.44 185 ILE A N 1
ATOM 1547 C CA . ILE A 1 185 ? 14.661 -3.997 -3.899 1.00 85.44 185 ILE A CA 1
ATOM 1548 C C . ILE A 1 185 ? 15.012 -3.755 -2.435 1.00 85.44 185 ILE A C 1
ATOM 1550 O O . ILE A 1 185 ? 16.017 -3.117 -2.120 1.00 85.44 185 ILE A O 1
ATOM 1554 N N . ILE A 1 186 ? 14.182 -4.280 -1.542 1.00 82.44 186 ILE A N 1
ATOM 1555 C CA . ILE A 1 186 ? 14.361 -4.224 -0.096 1.00 82.44 186 ILE A CA 1
ATOM 1556 C C . ILE A 1 186 ? 14.444 -5.653 0.426 1.00 82.44 186 ILE A C 1
ATOM 1558 O O . ILE A 1 186 ? 13.609 -6.496 0.094 1.00 82.44 186 ILE A O 1
ATOM 1562 N N . LYS A 1 187 ? 15.444 -5.918 1.261 1.00 79.88 187 LYS A N 1
ATOM 1563 C CA . LYS A 1 187 ? 15.607 -7.174 1.988 1.00 79.88 187 LYS A CA 1
ATOM 1564 C C . LYS A 1 187 ? 15.338 -6.941 3.466 1.00 79.88 187 LYS A C 1
ATOM 1566 O O . LYS A 1 187 ? 15.734 -5.911 4.010 1.00 79.88 187 LYS A O 1
ATOM 1571 N N . TYR A 1 188 ? 14.697 -7.907 4.106 1.00 75.19 188 TYR A N 1
ATOM 1572 C CA . TYR A 1 188 ? 14.246 -7.812 5.488 1.00 75.19 188 TYR A CA 1
ATOM 1573 C C . TYR A 1 188 ? 14.968 -8.800 6.402 1.00 75.19 188 TYR A C 1
ATOM 1575 O O . TYR A 1 188 ? 15.454 -9.855 5.974 1.00 75.19 188 TYR A O 1
ATOM 1583 N N . ASN A 1 189 ? 15.009 -8.456 7.689 1.00 69.31 189 ASN A N 1
ATOM 1584 C CA . ASN A 1 189 ? 15.611 -9.283 8.723 1.00 69.31 189 ASN A CA 1
ATOM 1585 C C . ASN A 1 189 ? 14.876 -10.627 8.851 1.00 69.31 189 ASN A C 1
ATOM 1587 O O . ASN A 1 189 ? 13.652 -10.699 8.774 1.00 69.31 189 ASN A O 1
ATOM 1591 N N . THR A 1 190 ? 15.626 -11.702 9.095 1.00 66.25 190 THR A N 1
ATOM 1592 C CA . THR A 1 190 ? 15.074 -13.059 9.216 1.00 66.25 190 THR A CA 1
ATOM 1593 C C . THR A 1 190 ? 14.137 -13.223 10.415 1.00 66.25 190 THR A C 1
ATOM 1595 O O . THR A 1 190 ? 13.091 -13.852 10.276 1.00 66.25 190 THR A O 1
ATOM 1598 N N . LYS A 1 191 ? 14.504 -12.663 11.577 1.00 65.06 191 LYS A N 1
ATOM 1599 C CA . LYS A 1 191 ? 13.727 -12.754 12.825 1.00 65.06 191 LYS A CA 1
ATOM 1600 C C . LYS A 1 191 ? 12.667 -11.657 12.903 1.00 65.06 191 LYS A C 1
ATOM 1602 O O . LYS A 1 191 ? 11.540 -11.909 13.309 1.00 65.06 191 LYS A O 1
ATOM 1607 N N . LEU A 1 192 ? 13.021 -10.445 12.479 1.00 66.25 192 LEU A N 1
ATOM 1608 C CA . LEU A 1 192 ? 12.148 -9.273 12.519 1.00 66.25 192 LEU A CA 1
ATOM 1609 C C . LEU A 1 192 ? 11.793 -8.835 11.095 1.00 66.25 192 LEU A C 1
ATOM 1611 O O . LEU A 1 192 ? 12.273 -7.810 10.623 1.00 66.25 192 LEU A O 1
ATOM 1615 N N . ARG A 1 193 ? 10.935 -9.601 10.405 1.00 62.84 193 ARG A N 1
ATOM 1616 C CA . ARG A 1 193 ? 10.609 -9.416 8.970 1.00 62.84 193 ARG A CA 1
ATOM 1617 C C . ARG A 1 193 ? 9.988 -8.059 8.594 1.00 62.84 193 ARG A C 1
ATOM 1619 O O . ARG A 1 193 ? 9.827 -7.774 7.415 1.00 62.84 193 ARG A O 1
ATOM 1626 N N . LYS A 1 194 ? 9.672 -7.200 9.568 1.00 63.88 194 LYS A N 1
ATOM 1627 C CA . LYS A 1 194 ? 9.255 -5.802 9.352 1.00 63.88 194 LYS A CA 1
ATOM 1628 C C . LYS A 1 194 ? 10.432 -4.823 9.240 1.00 63.88 194 LYS A C 1
ATOM 1630 O O . LYS A 1 194 ? 10.242 -3.701 8.790 1.00 63.88 194 LYS A O 1
ATOM 1635 N N . ILE A 1 195 ? 11.634 -5.228 9.651 1.00 68.50 195 ILE A N 1
ATOM 1636 C CA . ILE A 1 195 ? 12.829 -4.381 9.681 1.00 68.50 195 ILE A CA 1
ATOM 1637 C C . ILE A 1 195 ? 13.639 -4.622 8.403 1.00 68.50 195 ILE A C 1
ATOM 1639 O O . ILE A 1 195 ? 14.129 -5.741 8.205 1.00 68.50 195 ILE A O 1
ATOM 1643 N N . PRO A 1 196 ? 13.797 -3.608 7.534 1.00 71.19 196 PRO A N 1
ATOM 1644 C CA . PRO A 1 196 ? 14.699 -3.705 6.398 1.00 71.19 196 PRO A CA 1
ATOM 1645 C C . PRO A 1 196 ? 16.152 -3.827 6.874 1.00 71.19 196 PRO A C 1
ATOM 1647 O O . PRO A 1 196 ? 16.560 -3.152 7.814 1.00 71.19 196 PRO A O 1
ATOM 1650 N N . THR A 1 197 ? 16.936 -4.678 6.220 1.00 77.31 197 THR A N 1
ATOM 1651 C CA . THR A 1 197 ? 18.370 -4.863 6.504 1.00 77.31 197 THR A CA 1
ATOM 1652 C C . THR A 1 197 ? 19.252 -4.376 5.370 1.00 77.31 197 THR A C 1
ATOM 1654 O O . THR A 1 197 ? 20.341 -3.873 5.612 1.00 77.31 197 THR A O 1
ATOM 1657 N N . GLU A 1 198 ? 18.800 -4.533 4.127 1.00 80.12 198 GLU A N 1
ATOM 1658 C CA . GLU A 1 198 ? 19.541 -4.122 2.935 1.00 80.12 198 GLU A CA 1
ATOM 1659 C C . GLU A 1 198 ? 18.559 -3.512 1.932 1.00 80.12 198 GLU A C 1
ATOM 1661 O O . GLU A 1 198 ? 17.404 -3.936 1.829 1.00 80.12 198 GLU A O 1
ATOM 1666 N N . SER A 1 199 ? 19.020 -2.533 1.159 1.00 82.31 199 SER A N 1
ATOM 1667 C CA . SER A 1 199 ? 18.248 -1.989 0.043 1.00 82.31 199 SER A CA 1
ATOM 1668 C C . SER A 1 199 ? 19.149 -1.720 -1.150 1.00 82.31 199 SER A C 1
ATOM 1670 O O . SER A 1 199 ? 20.266 -1.228 -0.984 1.00 82.31 199 SER A O 1
ATOM 1672 N N . SER A 1 200 ? 18.668 -2.035 -2.352 1.00 83.88 200 SER A N 1
ATOM 1673 C CA . SER A 1 200 ? 19.357 -1.646 -3.578 1.00 83.88 200 SER A CA 1
ATOM 1674 C C . SER A 1 200 ? 19.308 -0.129 -3.757 1.00 83.88 200 SER A C 1
ATOM 1676 O O . SER A 1 200 ? 18.431 0.556 -3.221 1.00 83.88 200 SER A O 1
ATOM 1678 N N . LYS A 1 201 ? 20.215 0.405 -4.582 1.00 82.44 201 LYS A N 1
ATOM 1679 C CA . LYS A 1 201 ? 20.097 1.791 -5.046 1.00 82.44 201 LYS A CA 1
ATOM 1680 C C . LYS A 1 201 ? 18.752 1.980 -5.753 1.00 82.44 201 LYS A C 1
ATOM 1682 O O . LYS A 1 201 ? 18.309 1.096 -6.487 1.00 82.44 201 LYS A O 1
ATOM 1687 N N . SER A 1 202 ? 18.130 3.133 -5.521 1.00 85.25 202 SER A N 1
ATOM 1688 C CA . SER A 1 202 ? 16.899 3.524 -6.209 1.00 85.25 202 SER A CA 1
ATOM 1689 C C . SER A 1 202 ? 17.180 3.753 -7.693 1.00 85.25 202 SER A C 1
ATOM 1691 O O . SER A 1 202 ? 18.115 4.479 -8.043 1.00 85.25 202 SER A O 1
ATOM 1693 N N . LYS A 1 203 ? 16.377 3.139 -8.562 1.00 86.44 203 LYS A N 1
ATOM 1694 C CA . LYS A 1 203 ? 16.471 3.267 -10.018 1.00 86.44 203 LYS A CA 1
ATOM 1695 C C . LYS A 1 203 ? 15.326 4.122 -10.534 1.00 86.44 203 LYS A C 1
ATOM 1697 O O . LYS A 1 203 ? 14.183 3.940 -10.129 1.00 86.44 203 LYS A O 1
ATOM 1702 N N . LYS A 1 204 ? 15.620 5.061 -11.436 1.00 88.00 204 LYS A N 1
ATOM 1703 C CA . LYS A 1 204 ? 14.592 5.846 -12.137 1.00 88.00 204 LYS A CA 1
ATOM 1704 C C . LYS A 1 204 ? 14.027 5.017 -13.285 1.00 88.00 204 LYS A C 1
ATOM 1706 O O . LYS A 1 204 ? 14.793 4.494 -14.088 1.00 88.00 204 LYS A O 1
ATOM 1711 N N . ILE A 1 205 ? 12.705 4.974 -13.401 1.00 87.19 205 ILE A N 1
ATOM 1712 C CA . ILE A 1 205 ? 12.014 4.247 -14.464 1.00 87.19 205 ILE A CA 1
ATOM 1713 C C . ILE A 1 205 ? 11.460 5.246 -15.474 1.00 87.19 205 ILE A C 1
ATOM 1715 O O . ILE A 1 205 ? 10.750 6.185 -15.112 1.00 87.19 205 ILE A O 1
ATOM 1719 N N . LYS A 1 206 ? 11.801 5.046 -16.749 1.00 86.69 206 LYS A N 1
ATOM 1720 C CA . LYS A 1 206 ? 11.317 5.864 -17.871 1.00 86.69 206 LYS A CA 1
ATOM 1721 C C . LYS A 1 206 ? 10.414 5.098 -18.840 1.00 86.69 206 LYS A C 1
ATOM 1723 O O . LYS A 1 206 ? 9.854 5.724 -19.726 1.00 86.69 206 LYS A O 1
ATOM 1728 N N . ASP A 1 207 ? 10.289 3.779 -18.687 1.00 88.69 207 ASP A N 1
ATOM 1729 C CA . ASP A 1 207 ? 9.498 2.942 -19.592 1.00 88.69 207 ASP A CA 1
ATOM 1730 C C . ASP A 1 207 ? 8.000 3.307 -19.508 1.00 88.69 207 ASP A C 1
ATOM 1732 O O . ASP A 1 207 ? 7.396 3.128 -18.444 1.00 88.69 207 ASP A O 1
ATOM 1736 N N . PRO A 1 208 ? 7.376 3.790 -20.601 1.00 89.06 208 PRO A N 1
ATOM 1737 C CA . PRO A 1 208 ? 5.956 4.132 -20.617 1.00 89.06 208 PRO A CA 1
ATOM 1738 C C . PRO A 1 208 ? 5.040 2.939 -20.324 1.00 89.06 208 PRO A C 1
ATOM 1740 O O . PRO A 1 208 ? 3.988 3.111 -19.707 1.00 89.06 208 PRO A O 1
ATOM 1743 N N . LYS A 1 209 ? 5.435 1.716 -20.715 1.00 89.94 209 LYS A N 1
ATOM 1744 C CA . LYS A 1 209 ? 4.644 0.506 -20.441 1.00 89.94 209 LYS A CA 1
ATOM 1745 C C . LYS A 1 209 ? 4.552 0.266 -18.943 1.00 89.94 209 LYS A C 1
ATOM 1747 O O . LYS A 1 209 ? 3.462 0.029 -18.436 1.00 89.94 209 LYS A O 1
ATOM 1752 N N . TYR A 1 210 ? 5.670 0.390 -18.230 1.00 90.38 210 TYR A N 1
ATOM 1753 C CA . TYR A 1 210 ? 5.676 0.300 -16.773 1.00 90.38 210 TYR A CA 1
ATOM 1754 C C . TYR A 1 210 ? 4.735 1.337 -16.145 1.00 90.38 210 TYR A C 1
ATOM 1756 O O . TYR A 1 210 ? 3.919 0.980 -15.300 1.00 90.38 210 TYR A O 1
ATOM 1764 N N . GLN A 1 211 ? 4.821 2.602 -16.572 1.00 90.62 211 GLN A N 1
ATOM 1765 C CA . GLN A 1 211 ? 4.025 3.691 -15.992 1.00 90.62 211 GLN A CA 1
ATOM 1766 C C . GLN A 1 211 ? 2.524 3.448 -16.173 1.00 90.62 211 GLN A C 1
ATOM 1768 O O . GLN A 1 211 ? 1.758 3.592 -15.223 1.00 90.62 211 GLN A O 1
ATOM 1773 N N . LEU A 1 212 ? 2.114 2.998 -17.363 1.00 91.62 212 LEU A N 1
ATOM 1774 C CA . LEU A 1 212 ? 0.725 2.655 -17.663 1.00 91.62 212 LEU A CA 1
ATOM 1775 C C . LEU A 1 212 ? 0.217 1.498 -16.794 1.00 91.62 212 LEU A C 1
ATOM 1777 O O . LEU A 1 212 ? -0.891 1.560 -16.265 1.00 91.62 212 LEU A O 1
ATOM 1781 N N . ILE A 1 213 ? 1.016 0.437 -16.634 1.00 92.88 213 ILE A N 1
ATOM 1782 C CA . ILE A 1 213 ? 0.640 -0.718 -15.809 1.00 92.88 213 ILE A CA 1
ATOM 1783 C C . ILE A 1 213 ? 0.553 -0.332 -14.332 1.00 92.88 213 ILE A C 1
ATOM 1785 O O . ILE A 1 213 ? -0.422 -0.696 -13.672 1.00 92.88 213 ILE A O 1
ATOM 1789 N N . PHE A 1 214 ? 1.541 0.415 -13.834 1.00 93.56 214 PHE A N 1
ATOM 1790 C CA . PHE A 1 214 ? 1.563 0.923 -12.468 1.00 93.56 214 PHE A CA 1
ATOM 1791 C C . PHE A 1 214 ? 0.306 1.751 -12.186 1.00 93.56 214 PHE A C 1
ATOM 1793 O O . PHE A 1 214 ? -0.445 1.398 -11.281 1.00 93.56 214 PHE A O 1
ATOM 1800 N N . ASN A 1 215 ? 0.031 2.770 -13.011 1.00 92.62 215 ASN A N 1
ATOM 1801 C CA . ASN A 1 215 ? -1.120 3.658 -12.833 1.00 92.62 215 ASN A CA 1
ATOM 1802 C C . ASN A 1 215 ? -2.442 2.890 -12.866 1.00 92.62 215 ASN A C 1
ATOM 1804 O O . ASN A 1 215 ? -3.244 3.039 -11.952 1.00 92.62 215 ASN A O 1
ATOM 1808 N N . ARG A 1 216 ? -2.636 1.984 -13.833 1.00 92.69 216 ARG A N 1
ATOM 1809 C CA . ARG A 1 216 ? -3.872 1.191 -13.923 1.00 92.69 216 ARG A CA 1
ATOM 1810 C C . ARG A 1 216 ? -4.115 0.336 -12.677 1.00 92.69 216 ARG A C 1
ATOM 1812 O O . ARG A 1 216 ? -5.256 0.178 -12.251 1.00 92.69 216 ARG A O 1
ATOM 1819 N N . ILE A 1 217 ? -3.065 -0.274 -12.123 1.00 94.19 217 ILE A N 1
ATOM 1820 C CA . ILE A 1 217 ? -3.185 -1.094 -10.910 1.00 94.19 217 ILE A CA 1
ATOM 1821 C C . ILE A 1 217 ? -3.498 -0.207 -9.702 1.00 94.19 217 ILE A C 1
ATOM 1823 O O . ILE A 1 217 ? -4.357 -0.571 -8.902 1.00 94.19 217 ILE A O 1
ATOM 1827 N N . THR A 1 218 ? -2.835 0.945 -9.575 1.00 93.88 218 THR A N 1
ATOM 1828 C CA . THR A 1 218 ? -3.072 1.865 -8.458 1.00 93.88 218 THR A CA 1
ATOM 1829 C C . THR A 1 218 ? -4.450 2.513 -8.543 1.00 93.88 218 THR A C 1
ATOM 1831 O O . THR A 1 218 ? -5.203 2.453 -7.589 1.00 93.88 218 THR A O 1
ATOM 1834 N N . GLU A 1 219 ? -4.869 3.030 -9.691 1.00 92.06 219 GLU A N 1
ATOM 1835 C CA . GLU A 1 219 ? -6.206 3.622 -9.851 1.00 92.06 219 GLU A CA 1
ATOM 1836 C C . GLU A 1 219 ? -7.301 2.614 -9.485 1.00 92.06 219 GLU A C 1
ATOM 1838 O O . GLU A 1 219 ? -8.134 2.885 -8.626 1.00 92.06 219 GLU A O 1
ATOM 1843 N N . LYS A 1 220 ? -7.205 1.381 -9.998 1.00 93.88 220 LYS A N 1
ATOM 1844 C CA . LYS A 1 220 ? -8.159 0.323 -9.653 1.00 93.88 220 LYS A CA 1
ATOM 1845 C C . LYS A 1 220 ? -8.139 -0.052 -8.169 1.00 93.88 220 LYS A C 1
ATOM 1847 O O . LYS A 1 220 ? -9.181 -0.340 -7.588 1.00 93.88 220 LYS A O 1
ATOM 1852 N N . ALA A 1 221 ? -6.961 -0.101 -7.552 1.00 94.62 221 ALA A N 1
ATOM 1853 C CA . ALA A 1 221 ? -6.862 -0.367 -6.124 1.00 94.62 221 ALA A CA 1
ATOM 1854 C C . ALA A 1 221 ? -7.472 0.772 -5.302 1.00 94.62 221 ALA A C 1
ATOM 1856 O O . ALA A 1 221 ? -8.127 0.493 -4.308 1.00 94.62 221 ALA A O 1
ATOM 1857 N N . TYR A 1 222 ? -7.293 2.025 -5.723 1.00 92.88 222 TYR A N 1
ATOM 1858 C CA . TYR A 1 222 ? -7.919 3.186 -5.098 1.00 92.88 222 TYR A CA 1
ATOM 1859 C C . TYR A 1 222 ? -9.449 3.114 -5.193 1.00 92.88 222 TYR A C 1
ATOM 1861 O O . TYR A 1 222 ? -10.136 3.264 -4.182 1.00 92.88 222 TYR A O 1
ATOM 1869 N N . ASP A 1 223 ? -9.983 2.773 -6.370 1.00 92.44 223 ASP A N 1
ATOM 1870 C CA . ASP A 1 223 ? -11.419 2.547 -6.571 1.00 92.44 223 ASP A CA 1
ATOM 1871 C C . ASP A 1 223 ? -11.964 1.471 -5.627 1.00 92.44 223 ASP A C 1
ATOM 1873 O O . ASP A 1 223 ? -13.071 1.609 -5.109 1.00 92.44 223 ASP A O 1
ATOM 1877 N N . TYR A 1 224 ? -11.180 0.421 -5.366 1.00 94.19 224 TYR A N 1
ATOM 1878 C CA . TYR A 1 224 ? -11.547 -0.671 -4.461 1.00 94.19 224 TYR A CA 1
ATOM 1879 C C . TYR A 1 224 ? -11.374 -0.346 -2.974 1.00 94.19 224 TYR A C 1
ATOM 1881 O O . TYR A 1 224 ? -11.852 -1.108 -2.140 1.00 94.19 224 TYR A O 1
ATOM 1889 N N . ILE A 1 225 ? -10.728 0.767 -2.613 1.00 92.50 225 ILE A N 1
ATOM 1890 C CA . ILE A 1 225 ? -10.815 1.294 -1.243 1.00 92.50 225 ILE A CA 1
ATOM 1891 C C . ILE A 1 225 ? -12.172 1.987 -1.053 1.00 92.50 225 ILE A C 1
ATOM 1893 O O . ILE A 1 225 ? -12.794 1.810 -0.013 1.00 92.50 225 ILE A O 1
ATOM 1897 N N . ASN A 1 226 ? -12.658 2.715 -2.068 1.00 90.12 226 ASN A N 1
ATOM 1898 C CA . ASN A 1 226 ? -13.988 3.342 -2.045 1.00 90.12 226 ASN A CA 1
ATOM 1899 C C . ASN A 1 226 ? -15.131 2.327 -2.205 1.00 90.12 226 ASN A C 1
ATOM 1901 O O . ASN A 1 226 ? -16.207 2.510 -1.647 1.00 90.12 226 ASN A O 1
ATOM 1905 N N . ASN A 1 227 ? -14.902 1.268 -2.984 1.00 93.12 227 ASN A N 1
ATOM 1906 C CA . ASN A 1 227 ? -15.872 0.221 -3.289 1.00 93.12 227 ASN A CA 1
ATOM 1907 C C . ASN A 1 227 ? -15.254 -1.145 -2.952 1.00 93.12 227 ASN A C 1
ATOM 1909 O O . ASN A 1 227 ? -14.681 -1.784 -3.841 1.00 93.12 227 ASN A O 1
ATOM 1913 N N . PRO A 1 228 ? -15.320 -1.582 -1.679 1.00 92.75 228 PRO A N 1
ATOM 1914 C CA . PRO A 1 228 ? -14.550 -2.719 -1.183 1.00 92.75 228 PRO A CA 1
ATOM 1915 C C . PRO A 1 228 ? -14.743 -4.002 -2.003 1.00 92.75 228 PRO A C 1
ATOM 1917 O O . PRO A 1 228 ? -15.811 -4.615 -2.013 1.00 92.75 228 PRO A O 1
ATOM 1920 N N . ALA A 1 229 ? -13.681 -4.416 -2.695 1.00 91.75 229 ALA A N 1
ATOM 1921 C CA . ALA A 1 229 ? -13.657 -5.595 -3.554 1.00 91.75 229 ALA A CA 1
ATOM 1922 C C . ALA A 1 229 ? -12.242 -6.182 -3.661 1.00 91.75 229 ALA A C 1
ATOM 1924 O O . ALA A 1 229 ? -11.252 -5.526 -3.338 1.00 91.75 229 ALA A O 1
ATOM 1925 N N . GLU A 1 230 ? -12.134 -7.420 -4.151 1.00 91.19 230 GLU A N 1
ATOM 1926 C CA . GLU A 1 230 ? -10.848 -8.090 -4.371 1.00 91.19 230 GLU A CA 1
ATOM 1927 C C . GLU A 1 230 ? -10.175 -7.642 -5.681 1.00 91.19 230 GLU A C 1
ATOM 1929 O O . GLU A 1 230 ? -10.713 -7.836 -6.778 1.00 91.19 230 GLU A O 1
ATOM 1934 N N . LEU A 1 231 ? -8.955 -7.106 -5.582 1.00 92.19 231 LEU A N 1
ATOM 1935 C CA . LEU A 1 231 ? -8.116 -6.739 -6.720 1.00 92.19 231 LEU A CA 1
ATOM 1936 C C . LEU A 1 231 ? -7.559 -7.980 -7.421 1.00 92.19 231 LEU A C 1
ATOM 1938 O O . LEU A 1 231 ? -6.830 -8.774 -6.837 1.00 92.19 231 LEU A O 1
ATOM 1942 N N . LYS A 1 232 ? -7.832 -8.088 -8.724 1.00 90.06 232 LYS A N 1
ATOM 1943 C CA . LYS A 1 232 ? -7.236 -9.103 -9.602 1.00 90.06 232 LYS A CA 1
ATOM 1944 C C . LYS A 1 232 ? -6.106 -8.487 -10.418 1.00 90.06 232 LYS A C 1
ATOM 1946 O O . LYS A 1 232 ? -6.358 -7.600 -11.239 1.00 90.06 232 LYS A O 1
ATOM 1951 N N . ILE A 1 233 ? -4.884 -8.973 -10.213 1.00 85.88 233 ILE A N 1
ATOM 1952 C CA . ILE A 1 233 ? -3.684 -8.545 -10.941 1.00 85.88 233 ILE A CA 1
ATOM 1953 C C . ILE A 1 233 ? -3.307 -9.646 -11.928 1.00 85.88 233 ILE A C 1
ATOM 1955 O O . ILE A 1 233 ? -3.306 -10.818 -11.573 1.00 85.88 233 ILE A O 1
ATOM 1959 N N . ARG A 1 234 ? -3.012 -9.283 -13.179 1.00 84.62 234 ARG A N 1
ATOM 1960 C CA . ARG A 1 234 ? -2.632 -10.260 -14.208 1.00 84.62 234 ARG A CA 1
ATOM 1961 C C . ARG A 1 234 ? -1.134 -10.535 -14.129 1.00 84.62 234 ARG A C 1
ATOM 1963 O O . ARG A 1 234 ? -0.353 -9.589 -14.063 1.00 84.62 234 ARG A O 1
ATOM 1970 N N . ASP A 1 235 ? -0.718 -11.782 -14.303 1.00 81.19 235 ASP A N 1
ATOM 1971 C CA . ASP A 1 235 ? 0.706 -12.157 -14.294 1.00 81.19 235 ASP A CA 1
ATOM 1972 C C . ASP A 1 235 ? 1.544 -11.377 -15.302 1.00 81.19 235 ASP A C 1
ATOM 1974 O O . ASP A 1 235 ? 2.673 -10.979 -15.021 1.00 81.19 235 ASP A O 1
ATOM 1978 N N . LYS A 1 236 ? 0.984 -11.108 -16.488 1.00 86.31 236 LYS A N 1
ATOM 1979 C CA . LYS A 1 236 ? 1.660 -10.295 -17.509 1.00 86.31 236 LYS A CA 1
ATOM 1980 C C . LYS A 1 236 ? 1.958 -8.875 -17.027 1.00 86.31 236 LYS A C 1
ATOM 1982 O O . LYS A 1 236 ? 2.975 -8.311 -17.412 1.00 86.31 236 LYS A O 1
ATOM 1987 N N . ASP A 1 237 ? 1.090 -8.313 -16.188 1.00 88.06 237 ASP A N 1
ATOM 1988 C CA . ASP A 1 237 ? 1.275 -6.974 -15.638 1.00 88.06 237 ASP A CA 1
ATOM 1989 C C . ASP A 1 237 ? 2.420 -6.987 -14.623 1.00 88.06 237 ASP A C 1
ATOM 1991 O O . ASP A 1 237 ? 3.303 -6.139 -14.683 1.00 88.06 237 ASP A O 1
ATOM 1995 N N . LEU A 1 238 ? 2.466 -8.007 -13.764 1.00 83.69 238 LEU A N 1
ATOM 1996 C CA . LEU A 1 238 ? 3.554 -8.199 -12.806 1.00 83.69 238 LEU A CA 1
ATOM 1997 C C . LEU A 1 238 ? 4.898 -8.438 -13.494 1.00 83.69 238 LEU A C 1
ATOM 1999 O O . LEU A 1 238 ? 5.893 -7.832 -13.111 1.00 83.69 238 LEU A O 1
ATOM 2003 N N . LYS A 1 239 ? 4.929 -9.248 -14.559 1.00 83.19 239 LYS A N 1
ATOM 2004 C CA . LYS A 1 239 ? 6.139 -9.453 -15.370 1.00 83.19 239 LYS A CA 1
ATOM 2005 C C . LYS A 1 239 ? 6.684 -8.128 -15.907 1.00 83.19 239 LYS A C 1
ATOM 2007 O O . LYS A 1 239 ? 7.879 -7.889 -15.783 1.00 83.19 239 LYS A O 1
ATOM 2012 N N . ILE A 1 240 ? 5.821 -7.252 -16.432 1.00 85.06 240 ILE A N 1
ATOM 2013 C CA . ILE A 1 240 ? 6.212 -5.908 -16.898 1.00 85.06 240 ILE A CA 1
ATOM 2014 C C . ILE A 1 240 ? 6.688 -5.028 -15.733 1.00 85.06 240 ILE A C 1
ATOM 2016 O O . ILE A 1 240 ? 7.650 -4.279 -15.874 1.00 85.06 240 ILE A O 1
ATOM 2020 N N . LEU A 1 241 ? 6.054 -5.111 -14.562 1.00 85.88 241 LEU A N 1
ATOM 2021 C CA . LEU A 1 241 ? 6.533 -4.383 -13.385 1.00 85.88 241 LEU A CA 1
ATOM 2022 C C . LEU A 1 241 ? 7.917 -4.866 -12.927 1.00 85.88 241 LEU A C 1
ATOM 2024 O O . LEU A 1 241 ? 8.710 -4.063 -12.444 1.00 85.88 241 LEU A O 1
ATOM 2028 N N . PHE A 1 242 ? 8.241 -6.148 -13.104 1.00 82.44 242 PHE A N 1
ATOM 2029 C CA . PHE A 1 242 ? 9.542 -6.699 -12.721 1.00 82.44 242 PHE A CA 1
ATOM 2030 C C . PHE A 1 242 ? 10.651 -6.451 -13.743 1.00 82.44 242 PHE A C 1
ATOM 2032 O O . PHE A 1 242 ? 11.815 -6.472 -13.351 1.00 82.44 242 PHE A O 1
ATOM 2039 N N . THR A 1 243 ? 10.359 -6.149 -15.015 1.00 79.25 243 THR A N 1
ATOM 2040 C CA . THR A 1 243 ? 11.423 -5.850 -15.996 1.00 79.25 243 THR A CA 1
ATOM 2041 C C . THR A 1 243 ? 12.242 -4.609 -15.635 1.00 79.25 243 THR A C 1
ATOM 2043 O O . THR A 1 243 ? 13.366 -4.457 -16.108 1.00 79.25 243 THR A O 1
ATOM 2046 N N . THR A 1 244 ? 11.731 -3.730 -14.769 1.00 73.00 244 THR A N 1
ATOM 2047 C CA . THR A 1 244 ? 12.473 -2.551 -14.287 1.00 73.00 244 THR A CA 1
ATOM 2048 C C . THR A 1 244 ? 13.556 -2.894 -13.269 1.00 73.00 244 THR A C 1
ATOM 2050 O O . THR A 1 244 ? 14.470 -2.105 -13.031 1.00 73.00 244 THR A O 1
ATOM 2053 N N . GLU A 1 245 ? 13.488 -4.088 -12.691 1.00 75.00 245 GLU A N 1
ATOM 2054 C CA . GLU A 1 245 ? 14.515 -4.661 -11.840 1.00 75.00 245 GLU A CA 1
ATOM 2055 C C . GLU A 1 245 ? 14.908 -6.023 -12.430 1.00 75.00 245 GLU A C 1
ATOM 2057 O O . GLU A 1 245 ? 14.359 -7.039 -12.028 1.00 75.00 245 GLU A O 1
ATOM 2062 N N . PRO A 1 246 ? 15.878 -6.103 -13.358 1.00 64.69 246 PRO A N 1
ATOM 2063 C CA . PRO A 1 246 ? 16.296 -7.385 -13.944 1.00 64.69 246 PRO A CA 1
ATOM 2064 C C . PRO A 1 246 ? 16.767 -8.418 -12.906 1.00 64.69 246 PRO A C 1
ATOM 2066 O O . PRO A 1 246 ? 16.707 -9.624 -13.119 1.00 64.69 246 PRO A O 1
ATOM 2069 N N . SER A 1 247 ? 17.209 -7.958 -11.733 1.00 60.16 247 SER A N 1
ATOM 2070 C CA . SER A 1 247 ? 17.454 -8.838 -10.593 1.00 60.16 247 SER A CA 1
ATOM 2071 C C . SER A 1 247 ? 16.163 -9.408 -10.005 1.00 60.16 247 SER A C 1
ATOM 2073 O O . SER A 1 247 ? 16.184 -10.546 -9.562 1.00 60.16 247 SER A O 1
ATOM 2075 N N . ALA A 1 248 ? 15.051 -8.666 -10.022 1.00 58.16 248 ALA A N 1
ATOM 2076 C CA . ALA A 1 248 ? 13.715 -9.129 -9.648 1.00 58.16 248 ALA A CA 1
ATOM 2077 C C . ALA A 1 248 ? 13.173 -10.209 -10.595 1.00 58.16 248 ALA A C 1
ATOM 2079 O O . ALA A 1 248 ? 12.535 -11.140 -10.119 1.00 58.16 248 ALA A O 1
ATOM 2080 N N . SER A 1 249 ? 13.471 -10.145 -11.901 1.00 53.25 249 SER A N 1
ATOM 2081 C CA . SER A 1 249 ? 12.997 -11.145 -12.873 1.00 53.25 249 SER A CA 1
ATOM 2082 C C . SER A 1 249 ? 13.646 -12.528 -12.728 1.00 53.25 249 SER A C 1
ATOM 2084 O O . SER A 1 249 ? 13.142 -13.491 -13.298 1.00 53.25 249 SER A O 1
ATOM 2086 N N . MET A 1 250 ? 14.741 -12.646 -11.965 1.00 49.25 250 MET A N 1
ATOM 2087 C CA . MET A 1 250 ? 15.322 -13.941 -11.580 1.00 49.25 250 MET A CA 1
ATOM 2088 C C . MET A 1 250 ? 14.590 -14.602 -10.403 1.00 49.25 250 MET A C 1
ATOM 2090 O O . MET A 1 250 ? 14.795 -15.785 -10.141 1.00 49.25 250 MET A O 1
ATOM 2094 N N . TYR A 1 251 ? 13.754 -13.856 -9.678 1.00 51.03 251 TYR A N 1
ATOM 2095 C CA . TYR A 1 251 ? 13.011 -14.373 -8.536 1.00 51.03 251 TYR A CA 1
ATOM 2096 C C . TYR A 1 251 ? 11.605 -14.781 -8.972 1.00 51.03 251 TYR A C 1
ATOM 2098 O O . TYR A 1 251 ? 10.907 -14.038 -9.663 1.00 51.03 251 TYR A O 1
ATOM 2106 N N . LYS A 1 252 ? 11.170 -15.975 -8.556 1.00 50.38 252 LYS A N 1
ATOM 2107 C CA . LYS A 1 252 ? 9.772 -16.379 -8.714 1.00 50.38 252 LYS A CA 1
ATOM 2108 C C . LYS A 1 252 ? 8.926 -15.471 -7.838 1.00 50.38 252 LYS A C 1
ATOM 2110 O O . LYS A 1 252 ? 9.035 -15.541 -6.620 1.00 50.38 252 LYS A O 1
ATOM 2115 N N . PHE A 1 253 ? 8.067 -14.666 -8.455 1.00 50.53 253 PHE A N 1
ATOM 2116 C CA . PHE A 1 253 ? 6.980 -14.037 -7.723 1.00 50.53 253 PHE A CA 1
ATOM 2117 C C . PHE A 1 253 ? 6.240 -15.115 -6.930 1.00 50.53 253 PHE A C 1
ATOM 2119 O O . PHE A 1 253 ? 5.945 -16.183 -7.471 1.00 50.53 253 PHE A O 1
ATOM 2126 N N . GLN A 1 254 ? 5.956 -14.852 -5.655 1.00 50.16 254 GLN A N 1
ATOM 2127 C CA . GLN A 1 254 ? 5.039 -15.691 -4.891 1.00 50.16 254 GLN A CA 1
ATOM 2128 C C . GLN A 1 254 ? 3.602 -15.403 -5.353 1.00 50.16 254 GLN A C 1
ATOM 2130 O O . GLN A 1 254 ? 2.789 -14.875 -4.607 1.00 50.16 254 GLN A O 1
ATOM 2135 N N . THR A 1 255 ? 3.293 -15.738 -6.602 1.00 37.69 255 THR A N 1
ATOM 2136 C CA . THR A 1 255 ? 1.975 -16.252 -6.964 1.00 37.69 255 THR A CA 1
ATOM 2137 C C . THR A 1 255 ? 2.106 -17.748 -6.974 1.00 37.69 255 THR A C 1
ATOM 2139 O O . THR A 1 255 ? 2.795 -18.312 -7.827 1.00 37.69 255 THR A O 1
ATOM 2142 N N . ARG A 1 256 ? 1.477 -18.395 -6.003 1.00 41.28 256 ARG A N 1
ATOM 2143 C CA . ARG A 1 256 ? 1.152 -19.794 -6.180 1.00 41.28 256 ARG A CA 1
ATOM 2144 C C . ARG A 1 256 ? -0.174 -19.854 -6.917 1.00 41.28 256 ARG A C 1
ATOM 2146 O O . ARG A 1 256 ? -1.196 -19.456 -6.368 1.00 41.28 256 ARG A O 1
ATOM 2153 N N . ASP A 1 257 ? -0.109 -20.333 -8.152 1.00 31.02 257 ASP A N 1
ATOM 2154 C CA . ASP A 1 257 ? -1.041 -21.395 -8.523 1.00 31.02 257 ASP A CA 1
ATOM 2155 C C . ASP A 1 257 ? -1.094 -22.457 -7.396 1.00 31.02 257 ASP A C 1
ATOM 2157 O O . ASP A 1 257 ? -0.021 -22.820 -6.832 1.00 31.02 257 ASP A O 1
#

Radius of gyration: 19.52 Å; chains: 1; bounding box: 69×51×42 Å

Sequence (257 aa):
MRILSLILIIISFQNFAQSKEVKWKLENEIKHDSYIEETGTGFTKMFGTNKKIKLRMTEYTPRDRKMNPKEFKCKKWRAQEITYKKKYVERSYSLNDCLPCLDKGAGHMCSYPYFEIYYLFDLYGKTTNQNYLILEELPEMNIEGVKDIQMYINLESRKRINLYKSKIDMTSLGFGVSDRYRSKIIKYNTKLRKIPTESSKSKKIKDPKYQLIFNRITEKAYDYINNPAELKIRDKDLKILFTTEPSASMYKFQTRD

Secondary structure (DSSP, 8-state):
--SHHHHHHHHTTTT-----PPPEEEEEEEE-SSEEEEEEEEEEEPTTSS-EEEEEEEEEEE--TT--TTS----SEEEEEEEETTEE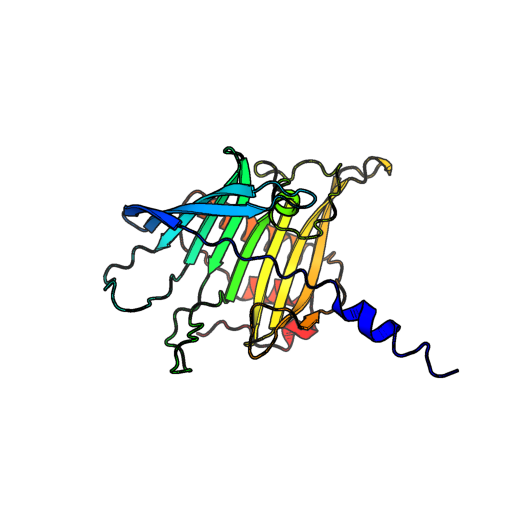EEEEEEEE--PPPSS-SSS-----EEEEEEEEETHHHHHH-------TTPPPBTTTTEEEEEEEEEEETTEEEEEEEEEEE-GGGTS-EEEEEEEEEEEE-SS-TTSEEEEPPPEEE--HHHHHHHHHHHHHHHHHHHTT-PPP--HHHHHHHHTTSTTGGGS--S---

pLDDT: mean 72.9, std 20.19, range [26.67, 95.44]

Foldseek 3Di:
DPPVPVVVVVVVPPQQPPQPPWDWDWDDWDDDPFKIKTKTKTWFAFPPDNDIFIKIKIKIFTPDPDDDPPDPWEGQKMWMFIDGPNHTQKTKIFGFDGDDAPDPDPPDPNGDTQKMKMQGALCNCRTGVHPPVCPVDFPADPPRHGAKMWMWHDLDPFKIKIKMKGWDAPVVVVPGIDIWIKIKMWGADPVGSVGTDDIDPIDTDDDPLLVVLVVVQVVVSVVCSVVPDDDDDDPVSVCSPCVSPVVSNVGDGPPDD